Protein AF-A0A521V3N0-F1 (afdb_monomer_lite)

pLDDT: mean 76.01, std 16.41, range [26.52, 94.25]

Sequence (219 aa):
MKDIRNLLLDCRTALRRIDKNFEDSPLADRLGEAIIGISREHEPPPPSEVPQARPHAQRIAYAWQAAARELRATHPEVHALLSKRVMERLGEEVLDDAEDEIETLRGHLRLREAANAKLSQELAAAKAAVAAVAAAPPLAPASTAGGAAAAVQEEDPHVPSQALLHSVAAGVATFTENHRDWCLAEAMVLTGFELTPVQLAAEGDAALAARVLAGMPAA

Structure (mmCIF, N/CA/C/O backbone):
data_AF-A0A521V3N0-F1
#
_entry.id   AF-A0A521V3N0-F1
#
loop_
_atom_site.group_PDB
_atom_site.id
_atom_site.type_symbol
_atom_site.label_atom_id
_atom_site.label_alt_id
_atom_site.label_comp_id
_atom_site.label_asym_id
_atom_site.label_entity_id
_atom_site.label_seq_id
_atom_site.pdbx_PDB_ins_code
_atom_site.Cartn_x
_atom_site.Cartn_y
_atom_site.Cartn_z
_atom_site.occupancy
_atom_site.B_iso_or_equiv
_atom_site.auth_seq_id
_atom_site.auth_comp_id
_atom_site.auth_asym_id
_atom_site.auth_atom_id
_atom_site.pdbx_PDB_model_num
ATOM 1 N N . MET A 1 1 ? -20.538 21.544 10.626 1.00 57.47 1 MET A N 1
ATOM 2 C CA . MET A 1 1 ? -20.788 20.464 11.616 1.00 57.47 1 MET A CA 1
ATOM 3 C C . MET A 1 1 ? -20.115 20.697 12.971 1.00 57.47 1 MET A C 1
ATOM 5 O O . MET A 1 1 ? -20.687 20.293 13.975 1.00 57.47 1 MET A O 1
ATOM 9 N N . LYS A 1 2 ? -18.972 21.402 13.047 1.00 61.72 2 LYS A N 1
ATOM 10 C CA . LYS A 1 2 ? -18.399 21.868 14.330 1.00 61.72 2 LYS A CA 1
ATOM 11 C C . LYS A 1 2 ? -19.384 22.699 15.169 1.00 61.72 2 LYS A C 1
ATOM 13 O O . LYS A 1 2 ? -19.424 22.529 16.380 1.00 61.72 2 LYS A O 1
ATOM 18 N N . ASP A 1 3 ? -20.236 23.495 14.525 1.00 75.38 3 ASP A N 1
ATOM 19 C CA . ASP A 1 3 ? -21.247 24.312 15.217 1.00 75.38 3 ASP A CA 1
ATOM 20 C C . ASP A 1 3 ? -22.319 23.464 15.918 1.00 75.38 3 ASP A C 1
ATOM 22 O O . ASP A 1 3 ? -22.747 23.794 17.018 1.00 75.38 3 ASP A O 1
ATOM 26 N N . ILE A 1 4 ? -22.690 22.319 15.332 1.00 84.06 4 ILE A N 1
ATOM 27 C CA . ILE A 1 4 ? -23.637 21.370 15.939 1.00 84.06 4 ILE A CA 1
ATOM 28 C C . ILE A 1 4 ? -22.991 20.696 17.155 1.00 84.06 4 ILE A C 1
ATOM 30 O O . ILE A 1 4 ? -23.626 20.567 18.195 1.00 84.06 4 ILE A O 1
ATOM 34 N N . ARG A 1 5 ? -21.705 20.328 17.072 1.00 85.38 5 ARG A N 1
ATOM 35 C CA . ARG A 1 5 ? -20.957 19.775 18.212 1.00 85.38 5 ARG A CA 1
ATOM 36 C C . ARG A 1 5 ? -20.890 20.759 19.381 1.00 85.38 5 ARG A C 1
ATOM 38 O O . ARG A 1 5 ? -21.127 20.367 20.519 1.00 85.38 5 ARG A O 1
ATOM 45 N N . ASN A 1 6 ? -20.593 22.024 19.089 1.00 87.12 6 ASN A N 1
ATOM 46 C CA . ASN A 1 6 ? -20.525 23.079 20.098 1.00 87.12 6 ASN A CA 1
ATOM 47 C C . ASN A 1 6 ? -21.896 23.310 20.748 1.00 87.12 6 ASN A C 1
ATOM 49 O O . ASN A 1 6 ? -21.987 23.349 21.970 1.00 87.12 6 ASN A O 1
ATOM 53 N N . LEU A 1 7 ? -22.971 23.326 19.953 1.00 89.31 7 LEU A N 1
ATOM 54 C CA . LEU A 1 7 ? -24.335 23.437 20.469 1.00 89.31 7 LEU A CA 1
ATOM 55 C C . LEU A 1 7 ? -24.703 22.274 21.409 1.00 89.31 7 LEU A C 1
ATOM 57 O O . LEU A 1 7 ? -25.305 22.497 22.455 1.00 89.31 7 LEU A O 1
ATOM 61 N N . LEU A 1 8 ? -24.311 21.036 21.085 1.00 90.50 8 LEU A N 1
ATOM 62 C CA . LEU A 1 8 ? -24.561 19.872 21.947 1.00 90.50 8 LEU A CA 1
ATOM 63 C C . LEU A 1 8 ? -23.741 19.915 23.251 1.00 90.50 8 LEU A C 1
ATOM 65 O O . LEU A 1 8 ? -24.241 19.498 24.299 1.00 90.50 8 LEU A O 1
ATOM 69 N N . LEU A 1 9 ? -22.518 20.458 23.218 1.00 89.56 9 LEU A N 1
ATOM 70 C CA . LEU A 1 9 ? -21.702 20.704 24.416 1.00 89.56 9 LEU A CA 1
ATOM 71 C C . LEU A 1 9 ? -22.325 21.779 25.323 1.00 89.56 9 LEU A C 1
ATOM 73 O O . LEU A 1 9 ? -22.361 21.613 26.549 1.00 89.56 9 LEU A O 1
ATOM 77 N N . ASP A 1 10 ? -22.881 22.837 24.735 1.00 90.69 10 ASP A N 1
ATOM 78 C CA . ASP A 1 10 ? -23.585 23.892 25.469 1.00 90.69 10 ASP A CA 1
ATOM 79 C C . ASP A 1 10 ? -24.895 23.372 26.083 1.00 90.69 10 ASP A C 1
ATOM 81 O O . ASP A 1 10 ? -25.163 23.609 27.265 1.00 90.69 10 ASP A O 1
ATOM 85 N N . CYS A 1 11 ? -25.672 22.576 25.337 1.00 87.69 11 CYS A N 1
ATOM 86 C CA . CYS A 1 11 ? -26.867 21.901 25.851 1.00 87.69 11 CYS A CA 1
ATOM 87 C C . CYS A 1 11 ? -26.539 20.970 27.027 1.00 87.69 11 CYS A C 1
ATOM 89 O O . CYS A 1 11 ? -27.233 21.005 28.044 1.00 87.69 11 CYS A O 1
ATOM 91 N N . ARG A 1 12 ? -25.456 20.186 26.940 1.00 88.88 12 ARG A N 1
ATOM 92 C CA . ARG A 1 12 ? -24.992 19.326 28.042 1.00 88.88 12 ARG A CA 1
ATOM 93 C C . ARG A 1 12 ? -24.637 20.147 29.286 1.00 88.88 12 ARG A C 1
ATOM 95 O O . ARG A 1 12 ? -25.023 19.793 30.398 1.00 88.88 12 ARG A O 1
ATOM 102 N N . THR A 1 13 ? -23.947 21.272 29.100 1.00 89.06 13 THR A N 1
ATOM 103 C CA . THR A 1 13 ? -23.551 22.168 30.198 1.00 89.06 13 THR A CA 1
ATOM 104 C C . THR A 1 13 ? -24.763 22.817 30.871 1.00 89.06 13 THR A C 1
ATOM 106 O O . THR A 1 13 ? -24.802 22.933 32.097 1.00 89.06 13 THR A O 1
ATOM 109 N N . ALA A 1 14 ? -25.775 23.212 30.094 1.00 89.12 14 ALA A N 1
ATOM 110 C CA . ALA A 1 14 ? -27.025 23.754 30.620 1.00 89.12 14 ALA A CA 1
ATOM 111 C C . ALA A 1 14 ? -27.831 22.701 31.402 1.00 89.12 14 ALA A C 1
ATOM 113 O O . ALA A 1 14 ? -28.318 22.995 32.494 1.00 89.12 14 ALA A O 1
ATOM 114 N N . LEU A 1 15 ? -27.915 21.466 30.896 1.00 87.81 15 LEU A N 1
ATOM 115 C CA . LEU A 1 15 ? -28.642 20.369 31.546 1.00 87.81 15 LEU A CA 1
ATOM 116 C C . LEU A 1 15 ? -27.997 19.945 32.871 1.00 87.81 15 LEU A C 1
ATOM 118 O O . LEU A 1 15 ? -28.707 19.799 33.862 1.00 87.81 15 LEU A O 1
ATOM 122 N N . ARG A 1 16 ? -26.660 19.892 32.942 1.00 87.88 16 ARG A N 1
ATOM 123 C CA . ARG A 1 16 ? -25.923 19.622 34.191 1.00 87.88 16 ARG A CA 1
ATOM 124 C C . ARG A 1 16 ? -26.140 20.696 35.271 1.00 87.88 16 ARG A C 1
ATOM 126 O O . ARG A 1 16 ? -26.021 20.420 36.461 1.00 87.88 16 ARG A O 1
ATOM 133 N N . ARG A 1 17 ? -26.432 21.945 34.882 1.00 88.19 17 ARG A N 1
ATOM 134 C CA . ARG A 1 17 ? -26.742 23.029 35.838 1.00 88.19 17 ARG A CA 1
ATOM 135 C C . ARG A 1 17 ? -28.156 22.925 36.408 1.00 88.19 17 ARG A C 1
ATOM 137 O O . ARG A 1 17 ? -28.366 23.349 37.541 1.00 88.19 17 ARG A O 1
ATOM 144 N N . ILE A 1 18 ? -29.103 22.414 35.622 1.00 88.94 18 ILE A N 1
ATOM 145 C CA . ILE A 1 18 ? -30.520 22.294 35.996 1.00 88.94 18 ILE A CA 1
ATOM 146 C C . ILE A 1 18 ? -30.761 21.013 36.801 1.00 88.94 18 ILE A C 1
ATOM 148 O O . ILE A 1 18 ? -31.511 21.041 37.774 1.00 88.94 18 ILE A O 1
ATOM 152 N N . ASP A 1 19 ? -30.093 19.920 36.439 1.00 84.50 19 ASP A N 1
ATOM 153 C CA . ASP A 1 19 ? -30.175 18.640 37.135 1.00 84.50 19 ASP A CA 1
ATOM 154 C C . ASP A 1 19 ? -28.772 18.129 37.487 1.00 84.50 19 ASP A C 1
ATOM 156 O O . ASP A 1 19 ? -27.933 17.877 36.621 1.00 84.50 19 ASP A O 1
ATOM 160 N N . LYS A 1 20 ? -28.517 17.972 38.791 1.00 82.38 20 LYS A N 1
ATOM 161 C CA . LYS A 1 20 ? -27.225 17.507 39.313 1.00 82.38 20 LYS A CA 1
ATOM 162 C C . LYS A 1 20 ? -26.974 16.022 39.047 1.00 82.38 20 LYS A C 1
ATOM 164 O O . LYS A 1 20 ? -25.813 15.631 39.018 1.00 82.38 20 LYS A O 1
ATOM 169 N N . ASN A 1 21 ? -28.026 15.236 38.815 1.00 85.44 21 ASN A N 1
ATOM 170 C CA . ASN A 1 21 ? -27.933 13.808 38.501 1.00 85.44 21 ASN A CA 1
ATOM 171 C C . ASN A 1 21 ? -27.994 13.551 36.986 1.00 85.44 21 ASN A C 1
ATOM 173 O O . ASN A 1 21 ? -28.074 12.407 36.548 1.00 85.44 21 ASN A O 1
ATOM 177 N N . PHE A 1 22 ? -27.950 14.609 36.169 1.00 87.94 22 PHE A N 1
ATOM 178 C CA . PHE A 1 22 ? -28.007 14.503 34.714 1.00 87.94 22 PHE A CA 1
ATOM 179 C C . PHE A 1 22 ? -26.894 13.622 34.132 1.00 87.94 22 PHE A C 1
ATOM 181 O O . PHE A 1 22 ? -27.121 12.958 33.130 1.00 87.94 22 PHE A O 1
ATOM 188 N N . GLU A 1 23 ? -25.706 13.583 34.738 1.00 85.56 23 GLU A N 1
ATOM 189 C CA . GLU A 1 23 ? -24.606 12.750 34.231 1.00 85.56 23 GLU A CA 1
ATOM 190 C C . GLU A 1 23 ? -24.872 11.246 34.351 1.00 85.56 23 GLU A C 1
ATOM 192 O O . GLU A 1 23 ? -24.300 10.488 33.580 1.00 85.56 23 GLU A O 1
ATOM 197 N N . ASP A 1 24 ? -25.784 10.833 35.233 1.00 86.69 24 ASP A N 1
ATOM 198 C CA . ASP A 1 24 ? -26.213 9.437 35.372 1.00 86.69 24 ASP A CA 1
ATOM 199 C C . ASP A 1 24 ? -27.457 9.131 34.509 1.00 86.69 24 ASP A C 1
ATOM 201 O O . ASP A 1 24 ? -28.066 8.063 34.608 1.00 86.69 24 ASP A O 1
ATOM 205 N N . SER A 1 25 ? -27.887 10.092 33.682 1.00 87.38 25 SER A N 1
ATOM 206 C CA . SER A 1 25 ? -29.064 9.974 32.826 1.00 87.38 25 SER A CA 1
ATOM 207 C C . SER A 1 25 ? -28.717 9.356 31.471 1.00 87.38 25 SER A C 1
ATOM 209 O O . SER A 1 25 ? -27.750 9.778 30.835 1.00 87.38 25 SER A O 1
ATOM 211 N N . PRO A 1 26 ? -29.594 8.505 30.909 1.00 84.88 26 PRO A N 1
ATOM 212 C CA . PRO A 1 26 ? -29.435 7.981 29.548 1.00 84.88 26 PRO A CA 1
ATOM 213 C C . PRO A 1 26 ? -29.426 9.077 28.468 1.00 84.88 26 PRO A C 1
ATOM 215 O O . PRO A 1 26 ? -29.043 8.835 27.323 1.00 84.88 26 PRO A O 1
ATOM 218 N N . LEU A 1 27 ? -29.878 10.294 28.794 1.00 85.88 27 LEU A N 1
ATOM 219 C CA . LEU A 1 27 ? -29.785 11.439 27.893 1.00 85.88 27 LEU A CA 1
ATOM 220 C C . LEU A 1 27 ? -28.348 11.977 27.784 1.00 85.88 27 LEU A C 1
ATOM 222 O O . LEU A 1 27 ? -27.968 12.449 26.712 1.00 85.88 27 LEU A O 1
ATOM 226 N N . ALA A 1 28 ? -27.552 11.898 28.856 1.00 87.06 28 ALA A N 1
ATOM 227 C CA . ALA A 1 28 ? -26.152 12.313 28.843 1.00 87.06 28 ALA A CA 1
ATOM 228 C C . ALA A 1 28 ? -25.305 11.389 27.961 1.00 87.06 28 ALA A C 1
ATOM 230 O O . ALA A 1 28 ? -24.500 11.887 27.170 1.00 87.06 28 ALA A O 1
ATOM 231 N N . ASP A 1 29 ? -25.571 10.081 28.008 1.00 86.12 29 ASP A N 1
ATOM 232 C CA . ASP A 1 29 ? -24.924 9.086 27.147 1.00 86.12 29 ASP A CA 1
ATOM 233 C C . ASP A 1 29 ? -25.206 9.362 25.667 1.00 86.12 29 ASP A C 1
ATOM 235 O O . ASP A 1 29 ? -24.286 9.511 24.864 1.00 86.12 29 ASP A O 1
ATOM 239 N N . ARG A 1 30 ? -26.484 9.559 25.317 1.00 88.44 30 ARG A N 1
ATOM 240 C CA . ARG A 1 30 ? -26.904 9.863 23.937 1.00 88.44 30 ARG A CA 1
ATOM 241 C C . ARG A 1 30 ? -26.295 11.159 23.403 1.00 88.44 30 ARG A C 1
ATOM 243 O O . ARG A 1 30 ? -25.926 11.235 22.232 1.00 88.44 30 ARG A O 1
ATOM 250 N N . LEU A 1 31 ? -26.186 12.190 24.244 1.00 87.50 31 LEU A N 1
ATOM 251 C CA . LEU A 1 31 ? -25.517 13.441 23.878 1.00 87.50 31 LEU A CA 1
ATOM 252 C C . LEU A 1 31 ? -24.009 13.239 23.687 1.00 87.50 31 LEU A C 1
ATOM 254 O O . LEU A 1 31 ? -23.436 13.791 22.747 1.00 87.50 31 LEU A O 1
ATOM 258 N N . GLY A 1 32 ? -23.373 12.436 24.543 1.00 85.44 32 GLY A N 1
ATOM 259 C CA . GLY A 1 32 ? -21.961 12.076 24.431 1.00 85.44 32 GLY A CA 1
ATOM 260 C C . GLY A 1 32 ? -21.645 11.346 23.126 1.00 85.44 32 GLY A C 1
ATOM 261 O O . GLY A 1 32 ? -20.738 11.753 22.399 1.00 85.44 32 GLY A O 1
ATOM 262 N N . GLU A 1 33 ? -22.438 10.334 22.784 1.00 88.81 33 GLU A N 1
ATOM 263 C CA . GLU A 1 33 ? -22.293 9.570 21.541 1.00 88.81 33 GLU A CA 1
ATOM 264 C C . GLU A 1 33 ? -22.441 10.456 20.299 1.00 88.81 33 GLU A C 1
ATOM 266 O O . GLU A 1 33 ? -21.611 10.395 19.389 1.00 88.81 33 GLU A O 1
ATOM 271 N N . ALA A 1 34 ? -23.438 11.346 20.279 1.00 86.44 34 ALA A N 1
ATOM 272 C CA . ALA A 1 34 ? -23.651 12.266 19.164 1.00 86.44 34 ALA A CA 1
ATOM 273 C C . ALA A 1 34 ? -22.481 13.255 18.983 1.00 86.44 34 ALA A C 1
ATOM 275 O O . ALA A 1 34 ? -22.052 13.520 17.857 1.00 86.44 34 ALA A O 1
ATOM 276 N N . ILE A 1 35 ? -21.918 13.775 20.080 1.00 86.56 35 ILE A N 1
ATOM 277 C CA . ILE A 1 35 ? -20.747 14.670 20.053 1.00 86.56 35 ILE A CA 1
ATOM 278 C C . ILE A 1 35 ? -19.512 13.948 19.486 1.00 86.56 35 ILE A C 1
ATOM 280 O O . ILE A 1 35 ? -18.751 14.539 18.710 1.00 86.56 35 ILE A O 1
ATOM 284 N N . ILE A 1 36 ? -19.319 12.675 19.843 1.00 84.69 36 ILE A N 1
ATOM 285 C CA . ILE A 1 36 ? -18.211 11.840 19.357 1.00 84.69 36 ILE A CA 1
ATOM 286 C C . ILE A 1 36 ? -18.394 11.494 17.875 1.00 84.69 36 ILE A C 1
ATOM 288 O O . ILE A 1 36 ? -17.449 11.640 17.099 1.00 84.69 36 ILE A O 1
ATOM 292 N N . GLY A 1 37 ? -19.602 11.112 17.453 1.00 85.19 37 GLY A N 1
ATOM 293 C CA . GLY A 1 37 ? -19.910 10.812 16.049 1.00 85.19 37 GLY A CA 1
ATOM 294 C C . GLY A 1 37 ? -19.599 11.991 15.123 1.00 85.19 37 GLY A C 1
ATOM 295 O O . GLY A 1 37 ? -18.827 11.861 14.175 1.00 85.19 37 GLY A O 1
ATOM 296 N N . ILE A 1 38 ? -20.064 13.189 15.490 1.00 83.56 38 ILE A N 1
ATOM 297 C CA . ILE A 1 38 ? -19.795 14.434 14.746 1.00 83.56 38 ILE A CA 1
ATOM 298 C C . ILE A 1 38 ? -18.302 14.830 14.807 1.00 83.56 38 ILE A C 1
ATOM 300 O O . ILE A 1 38 ? -17.823 15.665 14.032 1.00 83.56 38 ILE A O 1
ATOM 304 N N . SER A 1 39 ? -17.536 14.277 15.751 1.00 76.00 39 SER A N 1
ATOM 305 C CA . SER A 1 39 ? -16.080 14.453 15.817 1.00 76.00 39 SER A CA 1
ATOM 306 C C . SER A 1 39 ? -15.343 13.606 14.791 1.00 76.00 39 SER A C 1
ATOM 308 O O . SER A 1 39 ? -14.496 14.154 14.088 1.00 76.00 39 SER A O 1
ATOM 310 N N . ARG A 1 40 ? -15.740 12.341 14.638 1.00 75.56 40 ARG A N 1
ATOM 311 C CA . ARG A 1 40 ? -15.151 11.393 13.682 1.00 75.56 40 ARG A CA 1
ATOM 312 C C . ARG A 1 40 ? -15.440 11.745 12.225 1.00 75.56 40 ARG A C 1
ATOM 314 O O . ARG A 1 40 ? -14.556 11.640 11.389 1.00 75.56 40 ARG A O 1
ATOM 321 N N . GLU A 1 41 ? -16.635 12.242 11.918 1.00 69.06 41 GLU A N 1
ATOM 322 C CA . GLU A 1 41 ? -16.994 12.644 10.546 1.00 69.06 41 GLU A CA 1
ATOM 323 C C . GLU A 1 41 ? -16.228 13.880 10.034 1.00 69.06 41 GLU A C 1
ATOM 325 O O . GLU A 1 41 ? -16.246 14.170 8.840 1.00 69.06 41 GLU A O 1
ATOM 330 N N . HIS A 1 42 ? -15.565 14.636 10.919 1.00 61.50 42 HIS A N 1
ATOM 331 C CA . HIS A 1 42 ? -14.782 15.823 10.544 1.00 61.50 42 HIS A CA 1
ATOM 332 C C . HIS A 1 42 ? -13.281 15.517 10.377 1.00 61.50 42 HIS A C 1
ATOM 334 O O . HIS A 1 42 ? -12.515 16.407 10.005 1.00 61.50 42 HIS A O 1
ATOM 340 N N . GLU A 1 43 ? -12.838 14.294 10.665 1.00 59.03 43 GLU A N 1
ATOM 341 C CA . GLU A 1 43 ? -11.440 13.885 10.522 1.00 59.03 43 GLU A CA 1
ATOM 342 C C . GLU A 1 43 ? -11.104 13.716 9.025 1.00 59.03 43 GLU A C 1
ATOM 344 O O . GLU A 1 43 ? -11.709 12.874 8.357 1.00 59.03 43 GLU A O 1
ATOM 349 N N . PRO A 1 44 ? -10.208 14.534 8.435 1.00 53.38 44 PRO A N 1
ATOM 350 C CA . PRO A 1 44 ? -9.798 14.320 7.054 1.00 53.38 44 PRO A CA 1
ATOM 351 C C . PRO A 1 44 ? -9.030 12.991 6.951 1.00 53.38 44 PRO A C 1
ATOM 353 O O . PRO A 1 44 ? -8.205 12.708 7.821 1.00 53.38 44 PRO A O 1
ATOM 356 N N . PRO A 1 45 ? -9.263 12.181 5.902 1.00 54.97 45 PRO A N 1
ATOM 357 C CA . PRO A 1 45 ? -8.561 10.915 5.740 1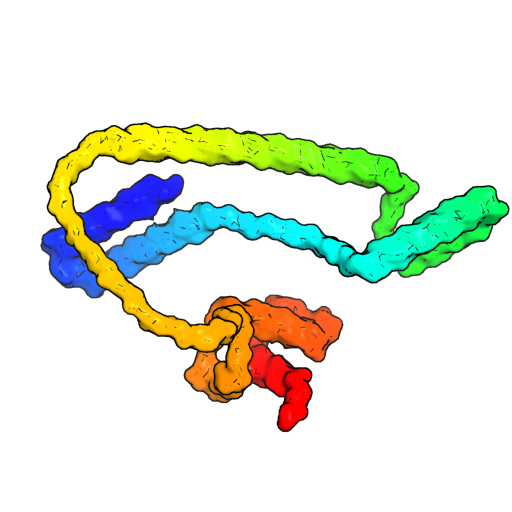.00 54.97 45 PRO A CA 1
ATOM 358 C C . PRO A 1 45 ? -7.048 11.151 5.596 1.00 54.97 45 PRO A C 1
ATOM 360 O O . PRO A 1 45 ? -6.647 12.154 4.989 1.00 54.97 45 PRO A O 1
ATOM 363 N N . PRO A 1 46 ? -6.199 10.248 6.126 1.00 59.00 46 PRO A N 1
ATOM 364 C CA . PRO A 1 46 ? -4.756 10.368 5.976 1.00 59.00 46 PRO A CA 1
ATOM 365 C C . PRO A 1 46 ? -4.381 10.345 4.484 1.00 59.00 46 PRO A C 1
ATOM 367 O O . PRO A 1 46 ? -5.020 9.634 3.698 1.00 59.00 46 PRO A O 1
ATOM 370 N N . PRO A 1 47 ? -3.373 11.130 4.057 1.00 52.56 47 PRO A N 1
ATOM 371 C CA . PRO A 1 47 ? -2.917 11.108 2.676 1.00 52.56 47 PRO A CA 1
ATOM 372 C C . PRO A 1 47 ? -2.443 9.693 2.343 1.00 52.56 47 PRO A C 1
ATOM 374 O O . PRO A 1 47 ? -1.565 9.160 3.014 1.00 52.56 47 PRO A O 1
ATOM 377 N N . SER A 1 48 ? -3.042 9.076 1.324 1.00 54.62 48 SER A N 1
ATOM 378 C CA . SER A 1 48 ? -2.648 7.747 0.861 1.00 54.62 48 SER A CA 1
ATOM 379 C C . SER A 1 48 ? -1.155 7.741 0.529 1.00 54.62 48 SER A C 1
ATOM 381 O O . SER A 1 48 ? -0.714 8.459 -0.371 1.00 54.62 48 SER A O 1
ATOM 383 N N . GLU A 1 49 ? -0.378 6.944 1.260 1.00 47.59 49 GLU A N 1
ATOM 384 C CA . GLU A 1 49 ? 1.033 6.720 0.974 1.00 47.59 49 GLU A CA 1
ATOM 385 C C . GLU A 1 49 ? 1.152 6.024 -0.384 1.00 47.59 49 GLU A C 1
ATOM 387 O O . GLU A 1 49 ? 0.835 4.847 -0.543 1.00 47.59 49 GLU A O 1
ATOM 392 N N . VAL A 1 50 ? 1.591 6.768 -1.399 1.00 52.47 50 VAL A N 1
ATOM 393 C CA . VAL A 1 50 ? 2.082 6.169 -2.641 1.00 52.47 50 VAL A CA 1
ATOM 394 C C . VAL A 1 50 ? 3.284 5.307 -2.242 1.00 52.47 50 VAL A C 1
ATOM 396 O O . VAL A 1 50 ? 4.226 5.873 -1.679 1.00 52.47 50 VAL A O 1
ATOM 399 N N . PRO A 1 51 ? 3.297 3.983 -2.488 1.00 49.56 51 PRO A N 1
ATOM 400 C CA . PRO A 1 51 ? 4.409 3.136 -2.075 1.00 49.56 51 PRO A CA 1
ATOM 401 C C . PRO A 1 51 ? 5.692 3.638 -2.740 1.00 49.56 51 PRO A C 1
ATOM 403 O O . PRO A 1 51 ? 5.888 3.477 -3.946 1.00 49.56 51 PRO A O 1
ATOM 406 N N . GLN A 1 52 ? 6.562 4.303 -1.980 1.00 54.66 52 GLN A N 1
ATOM 407 C CA . GLN A 1 52 ? 7.834 4.762 -2.519 1.00 54.66 52 GLN A CA 1
ATOM 408 C C . GLN A 1 52 ? 8.713 3.534 -2.750 1.00 54.66 52 GLN A C 1
ATOM 410 O O . GLN A 1 52 ? 9.002 2.770 -1.825 1.00 54.66 52 GLN A O 1
ATOM 415 N N . ALA A 1 53 ? 9.130 3.320 -3.999 1.00 52.69 53 ALA A N 1
ATOM 416 C CA . ALA A 1 53 ? 10.040 2.236 -4.327 1.00 52.69 53 ALA A CA 1
ATOM 417 C C . ALA A 1 53 ? 11.333 2.392 -3.509 1.00 52.69 53 ALA A C 1
ATOM 419 O O . ALA A 1 53 ? 11.958 3.453 -3.494 1.00 52.69 53 ALA A O 1
ATOM 420 N N . ARG A 1 54 ? 11.743 1.325 -2.809 1.00 58.31 54 ARG A N 1
ATOM 421 C CA . ARG A 1 54 ? 12.967 1.332 -1.992 1.00 58.31 54 ARG A CA 1
ATOM 422 C C . ARG A 1 54 ? 14.166 1.786 -2.853 1.00 58.31 54 ARG A C 1
ATOM 424 O O . ARG A 1 54 ? 14.259 1.362 -4.008 1.00 58.31 54 ARG A O 1
ATOM 431 N N . PRO A 1 55 ? 15.146 2.543 -2.316 1.00 66.50 55 PRO A N 1
ATOM 432 C CA . PRO A 1 55 ? 16.246 3.128 -3.101 1.00 66.50 55 PRO A CA 1
ATOM 433 C C . PRO A 1 55 ? 17.027 2.126 -3.969 1.00 66.50 55 PRO A C 1
ATOM 435 O O . PRO A 1 55 ? 17.520 2.460 -5.046 1.00 66.50 55 PRO A O 1
ATOM 438 N N . HIS A 1 56 ? 17.130 0.873 -3.519 1.00 67.06 56 HIS A N 1
ATOM 439 C CA . HIS A 1 56 ? 17.773 -0.205 -4.269 1.00 67.06 56 HIS A CA 1
ATOM 440 C C . HIS A 1 56 ? 16.945 -0.675 -5.479 1.00 67.06 56 HIS A C 1
ATOM 442 O O . HIS A 1 56 ? 17.501 -0.866 -6.559 1.00 67.06 56 HIS A O 1
ATOM 448 N N . ALA A 1 57 ? 15.620 -0.781 -5.333 1.00 63.25 57 ALA A N 1
ATOM 449 C CA . ALA A 1 57 ? 14.713 -1.130 -6.425 1.00 63.25 57 ALA A CA 1
ATOM 450 C C . ALA A 1 57 ? 14.723 -0.050 -7.517 1.00 63.25 57 ALA A C 1
ATOM 452 O O . ALA A 1 57 ? 14.776 -0.373 -8.701 1.00 63.25 57 ALA A O 1
ATOM 453 N N . GLN A 1 58 ? 14.793 1.226 -7.121 1.00 73.62 58 GLN A N 1
ATOM 454 C CA . GLN A 1 58 ? 14.919 2.347 -8.055 1.00 73.62 58 GLN A CA 1
ATOM 455 C C . GLN A 1 58 ? 16.192 2.237 -8.913 1.00 73.62 58 GLN A C 1
ATOM 457 O O . GLN A 1 58 ? 16.148 2.407 -10.129 1.00 73.62 58 GLN A O 1
ATOM 462 N N . ARG A 1 59 ? 17.337 1.916 -8.294 1.00 71.94 59 ARG A N 1
ATOM 463 C CA . ARG A 1 59 ? 18.619 1.745 -9.003 1.00 71.94 59 ARG A CA 1
ATOM 464 C C . ARG A 1 59 ? 18.589 0.573 -9.980 1.00 71.94 59 ARG A C 1
ATOM 466 O O . ARG A 1 59 ? 19.098 0.703 -11.091 1.00 71.94 59 ARG A O 1
ATOM 473 N N . ILE A 1 60 ? 17.990 -0.547 -9.576 1.00 70.88 60 ILE A N 1
ATOM 474 C CA . ILE A 1 60 ? 17.806 -1.718 -10.442 1.00 70.88 60 ILE A CA 1
ATOM 475 C C . ILE A 1 60 ? 16.903 -1.362 -11.629 1.00 70.88 60 ILE A C 1
ATOM 477 O O . ILE A 1 60 ? 17.246 -1.681 -12.765 1.00 70.88 60 ILE A O 1
ATOM 481 N N . ALA A 1 61 ? 15.799 -0.648 -11.392 1.00 70.75 61 ALA A N 1
ATOM 482 C CA . ALA A 1 61 ? 14.891 -0.208 -12.448 1.00 70.75 61 ALA A CA 1
ATOM 483 C C . ALA A 1 61 ? 15.599 0.691 -13.473 1.00 70.75 61 ALA A C 1
ATOM 485 O O . ALA A 1 61 ? 15.499 0.446 -14.673 1.00 70.75 61 ALA A O 1
ATOM 486 N N . TYR A 1 62 ? 16.385 1.672 -13.017 1.00 77.12 62 TYR A N 1
ATOM 487 C CA . TYR A 1 62 ? 17.167 2.525 -13.916 1.00 77.12 62 TYR A CA 1
ATOM 488 C C . TYR A 1 62 ? 18.193 1.738 -14.744 1.00 77.12 62 TYR A C 1
ATOM 490 O O . TYR A 1 62 ? 18.342 2.001 -15.937 1.00 77.12 62 TYR A O 1
ATOM 498 N N . ALA A 1 63 ? 18.876 0.756 -14.146 1.00 79.75 63 ALA A N 1
ATOM 499 C CA . ALA A 1 63 ? 19.829 -0.088 -14.867 1.00 79.75 63 ALA A CA 1
ATOM 500 C C . ALA A 1 63 ? 19.143 -0.926 -15.962 1.00 79.75 63 ALA A C 1
ATOM 502 O O . ALA A 1 63 ? 19.625 -0.974 -17.094 1.00 79.75 63 ALA A O 1
ATOM 503 N N . TRP A 1 64 ? 17.982 -1.517 -15.662 1.00 79.81 64 TRP A N 1
ATOM 504 C CA . TRP A 1 64 ? 17.178 -2.240 -16.652 1.00 79.81 64 TRP A CA 1
ATOM 505 C C . TRP A 1 64 ? 16.647 -1.330 -17.762 1.00 79.81 64 TRP A C 1
ATOM 507 O O . TRP A 1 64 ? 16.680 -1.716 -18.928 1.00 79.81 64 TRP A O 1
ATOM 517 N N . GLN A 1 65 ? 16.209 -0.111 -17.437 1.00 81.81 65 GLN A N 1
ATOM 518 C CA . GLN A 1 65 ? 15.765 0.868 -18.434 1.00 81.81 65 GLN A CA 1
ATOM 519 C C . GLN A 1 65 ? 16.892 1.269 -19.389 1.00 81.81 65 GLN A C 1
ATOM 521 O O . GLN A 1 65 ? 16.671 1.358 -20.597 1.00 81.81 65 GLN A O 1
ATOM 526 N N . ALA A 1 66 ? 18.098 1.503 -18.865 1.00 82.25 66 ALA A N 1
ATOM 527 C CA . ALA A 1 66 ? 19.263 1.816 -19.684 1.00 82.25 66 ALA A CA 1
ATOM 528 C C . ALA A 1 66 ? 19.606 0.652 -20.629 1.00 82.25 66 ALA A C 1
ATOM 530 O O . ALA A 1 66 ? 19.717 0.864 -21.837 1.00 82.25 66 ALA A O 1
ATOM 531 N N . ALA A 1 67 ? 19.662 -0.575 -20.103 1.00 82.50 67 ALA A N 1
ATOM 532 C CA . ALA A 1 67 ? 19.930 -1.776 -20.892 1.00 82.50 67 ALA A CA 1
ATOM 533 C C . ALA A 1 67 ? 18.856 -2.032 -21.966 1.00 82.50 67 ALA A C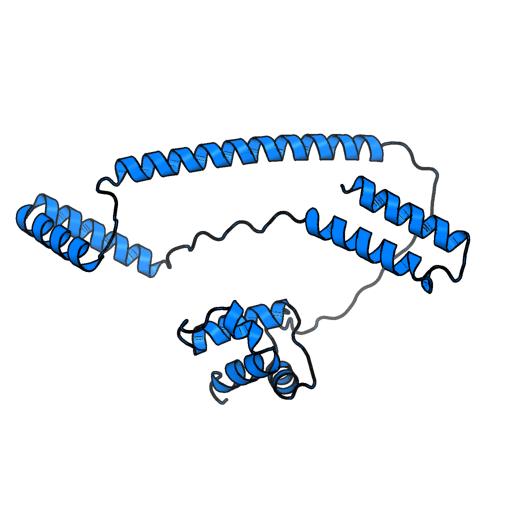 1
ATOM 535 O O . ALA A 1 67 ? 19.180 -2.376 -23.099 1.00 82.50 67 ALA A O 1
ATOM 536 N N . ALA A 1 68 ? 17.575 -1.815 -21.652 1.00 80.25 68 ALA A N 1
ATOM 537 C CA . ALA A 1 68 ? 16.486 -1.969 -22.615 1.00 80.25 68 ALA A CA 1
ATOM 538 C C . ALA A 1 68 ? 16.555 -0.928 -23.746 1.00 80.25 68 ALA A C 1
ATOM 540 O O . ALA A 1 68 ? 16.323 -1.264 -24.906 1.00 80.25 68 ALA A O 1
ATOM 541 N N . ARG A 1 69 ? 16.916 0.326 -23.434 1.00 80.75 69 ARG A N 1
ATOM 542 C CA . ARG A 1 69 ? 17.111 1.386 -24.441 1.00 80.75 69 ARG A CA 1
ATOM 543 C C . ARG A 1 69 ? 18.286 1.083 -25.362 1.00 80.75 69 ARG A C 1
ATOM 545 O O . ARG A 1 69 ? 18.163 1.247 -26.573 1.00 80.75 69 ARG A O 1
ATOM 552 N N . GLU A 1 70 ? 19.396 0.617 -24.801 1.00 87.25 70 GLU A N 1
ATOM 553 C CA . GLU A 1 70 ? 20.563 0.191 -25.573 1.00 87.25 70 GLU A CA 1
ATOM 554 C C . GLU A 1 70 ? 20.231 -1.007 -26.471 1.00 87.25 70 GLU A C 1
ATOM 556 O O . GLU A 1 70 ? 20.548 -0.995 -27.662 1.00 87.25 70 GLU A O 1
ATOM 561 N N . LEU A 1 71 ? 19.513 -2.002 -25.943 1.00 86.81 71 LEU A N 1
ATOM 562 C CA . LEU A 1 71 ? 19.053 -3.157 -26.709 1.00 86.81 71 LEU A CA 1
ATOM 563 C C . LEU A 1 71 ? 18.107 -2.741 -27.842 1.00 86.81 71 LEU A C 1
ATOM 565 O O . LEU A 1 71 ? 18.258 -3.211 -28.962 1.00 86.81 71 LEU A O 1
ATOM 569 N N . ARG A 1 72 ? 17.176 -1.813 -27.591 1.00 83.69 72 ARG A N 1
ATOM 570 C CA . ARG A 1 72 ? 16.270 -1.274 -28.619 1.00 83.69 72 ARG A CA 1
ATOM 571 C C . ARG A 1 72 ? 17.024 -0.544 -29.733 1.00 83.69 72 ARG A C 1
ATOM 573 O O . ARG A 1 72 ? 16.600 -0.608 -30.883 1.00 83.69 72 ARG A O 1
ATOM 580 N N . ALA A 1 73 ? 18.109 0.153 -29.396 1.00 86.00 73 ALA A N 1
ATOM 581 C CA . ALA A 1 73 ? 18.919 0.897 -30.356 1.00 86.00 73 ALA A CA 1
ATOM 582 C C . ALA A 1 73 ? 19.860 -0.001 -31.175 1.00 86.00 73 ALA A C 1
ATOM 584 O O . ALA A 1 73 ? 20.108 0.285 -32.343 1.00 86.00 73 ALA A O 1
ATOM 585 N N . THR A 1 74 ? 20.393 -1.066 -30.571 1.00 92.06 74 THR A N 1
ATOM 586 C CA . THR A 1 74 ? 21.412 -1.929 -31.193 1.00 92.06 74 THR A CA 1
ATOM 587 C C . THR A 1 74 ? 20.839 -3.194 -31.833 1.00 92.06 74 THR A C 1
ATOM 589 O O . THR A 1 74 ? 21.339 -3.614 -32.870 1.00 92.06 74 THR A O 1
ATOM 592 N N . HIS A 1 75 ? 19.793 -3.779 -31.244 1.00 91.62 75 HIS A N 1
ATOM 593 C CA . HIS A 1 75 ? 19.191 -5.060 -31.637 1.00 91.62 75 HIS A CA 1
ATOM 594 C C . HIS A 1 75 ? 17.653 -5.005 -31.493 1.00 91.62 75 HIS A C 1
ATOM 596 O O . HIS A 1 75 ? 17.072 -5.617 -30.580 1.00 91.62 75 HIS A O 1
ATOM 602 N N . PRO A 1 76 ? 16.962 -4.234 -32.356 1.00 85.81 76 PRO A N 1
ATOM 603 C CA . PRO A 1 76 ? 15.522 -3.987 -32.242 1.00 85.81 76 PRO A CA 1
ATOM 604 C C . PRO A 1 76 ? 14.675 -5.267 -32.322 1.00 85.81 76 PRO A C 1
ATOM 606 O O . PRO A 1 76 ? 13.637 -5.363 -31.666 1.00 85.81 76 PRO A O 1
ATOM 609 N N . GLU A 1 77 ? 15.123 -6.275 -33.068 1.00 88.38 77 GLU A N 1
ATOM 610 C CA . GLU A 1 77 ? 14.478 -7.583 -33.183 1.00 88.38 77 GLU A CA 1
ATOM 611 C C . GLU A 1 77 ? 14.502 -8.377 -31.869 1.00 88.38 77 GLU A C 1
ATOM 613 O O . GLU A 1 77 ? 13.503 -9.001 -31.501 1.00 88.38 77 GLU A O 1
ATOM 618 N N . VAL A 1 78 ? 15.607 -8.308 -31.120 1.00 88.50 78 VAL A N 1
ATOM 619 C CA . VAL A 1 78 ? 15.744 -8.975 -29.817 1.00 88.50 78 VAL A CA 1
ATOM 620 C C . VAL A 1 78 ? 14.890 -8.264 -28.775 1.00 88.50 78 VAL A C 1
ATOM 622 O O . VAL A 1 78 ? 14.193 -8.921 -28.002 1.00 88.50 78 VAL A O 1
ATOM 625 N N . HIS A 1 79 ? 14.885 -6.928 -28.791 1.00 88.69 79 HIS A N 1
ATOM 626 C CA . HIS A 1 79 ? 14.006 -6.136 -27.936 1.00 88.69 79 HIS A CA 1
ATOM 627 C C . HIS A 1 79 ? 12.529 -6.480 -28.185 1.00 88.69 79 HIS A C 1
ATOM 629 O O . HIS A 1 79 ? 11.803 -6.751 -27.235 1.00 88.69 79 HIS A O 1
ATOM 635 N N . ALA A 1 80 ? 12.084 -6.541 -29.446 1.00 82.38 80 ALA A N 1
ATOM 636 C CA . ALA A 1 80 ? 10.700 -6.876 -29.788 1.00 82.38 80 ALA A CA 1
ATOM 637 C C . ALA A 1 80 ? 10.291 -8.282 -29.311 1.00 82.38 80 ALA A C 1
ATOM 639 O O . ALA A 1 80 ? 9.205 -8.461 -28.753 1.00 82.38 80 ALA A O 1
ATOM 640 N N . LEU A 1 81 ? 11.167 -9.278 -29.479 1.00 86.31 81 LEU A N 1
ATOM 641 C CA . LEU A 1 81 ? 10.922 -10.639 -28.999 1.00 86.31 81 LEU A CA 1
ATOM 642 C C . LEU A 1 81 ? 10.872 -10.709 -27.464 1.00 86.31 81 LEU A C 1
ATOM 644 O O . LEU A 1 81 ? 10.007 -11.389 -26.909 1.00 86.31 81 LEU A O 1
ATOM 648 N N . LEU A 1 82 ? 11.772 -9.995 -26.780 1.00 84.38 82 LEU A N 1
ATOM 649 C CA . LEU A 1 82 ? 11.800 -9.905 -25.321 1.00 84.38 82 LEU A CA 1
ATOM 650 C C . LEU A 1 82 ? 10.525 -9.239 -24.794 1.00 84.38 82 LEU A C 1
ATOM 652 O O . LEU A 1 82 ? 9.881 -9.802 -23.914 1.00 84.38 82 LEU A O 1
ATOM 656 N N . SER A 1 83 ? 10.126 -8.099 -25.366 1.00 78.88 83 SER A N 1
ATOM 657 C CA . SER A 1 83 ? 8.880 -7.406 -25.026 1.00 78.88 83 SER A CA 1
ATOM 658 C C . SER A 1 83 ? 7.680 -8.330 -25.198 1.00 78.88 83 SER A C 1
ATOM 660 O O . SER A 1 83 ? 6.923 -8.509 -24.251 1.00 78.88 83 SER A O 1
ATOM 662 N N . LYS A 1 84 ? 7.556 -9.015 -26.343 1.00 82.75 84 LYS A N 1
ATOM 663 C CA . LYS A 1 84 ? 6.486 -9.998 -26.567 1.00 82.75 84 LYS A CA 1
ATOM 664 C C . LYS A 1 84 ? 6.468 -11.075 -25.478 1.00 82.75 84 LYS A C 1
ATOM 666 O O . LYS A 1 84 ? 5.415 -11.378 -24.928 1.00 82.75 84 LYS A O 1
ATOM 671 N N . ARG A 1 85 ? 7.631 -11.629 -25.124 1.00 84.50 85 ARG A N 1
ATOM 672 C CA . ARG A 1 85 ? 7.737 -12.695 -24.119 1.00 84.50 85 ARG A CA 1
ATOM 673 C C . ARG A 1 85 ? 7.455 -12.213 -22.696 1.00 84.50 85 ARG A C 1
ATOM 675 O O . ARG A 1 85 ? 6.966 -12.994 -21.885 1.00 84.50 85 ARG A O 1
ATOM 682 N N . VAL A 1 86 ? 7.783 -10.960 -22.387 1.00 80.50 86 VAL A N 1
ATOM 683 C CA . VAL A 1 86 ? 7.447 -10.303 -21.118 1.00 80.50 86 VAL A CA 1
ATOM 684 C C . VAL A 1 86 ? 5.941 -10.080 -21.037 1.00 80.50 86 VAL A C 1
ATOM 686 O O . VAL A 1 86 ? 5.346 -10.483 -20.047 1.00 80.50 86 VAL A O 1
ATOM 689 N N . MET A 1 87 ? 5.312 -9.561 -22.092 1.00 64.69 87 MET A N 1
ATOM 690 C CA . MET A 1 87 ? 3.860 -9.354 -22.150 1.00 64.69 87 MET A CA 1
ATOM 691 C C . MET A 1 87 ? 3.082 -10.674 -22.040 1.00 64.69 87 MET A C 1
ATOM 693 O O . MET A 1 87 ? 2.140 -10.774 -21.264 1.00 64.69 87 MET A O 1
ATOM 697 N N . GLU A 1 88 ? 3.529 -11.731 -22.729 1.00 80.56 88 GLU A N 1
ATOM 698 C CA . GLU A 1 88 ? 2.962 -13.084 -22.595 1.00 80.56 88 GLU A CA 1
ATOM 699 C C . GLU A 1 88 ? 3.056 -13.639 -21.163 1.00 80.56 88 GLU A C 1
ATOM 701 O O . GLU A 1 88 ? 2.216 -14.438 -20.758 1.00 80.56 88 GLU A O 1
ATOM 706 N N . ARG A 1 89 ? 4.094 -13.259 -20.405 1.00 73.00 89 ARG A N 1
ATOM 707 C CA . ARG A 1 89 ? 4.306 -13.698 -19.014 1.00 73.00 89 ARG A CA 1
ATOM 708 C C . ARG A 1 89 ? 3.588 -12.828 -17.994 1.00 73.00 89 ARG A C 1
ATOM 710 O O . ARG A 1 89 ? 3.248 -13.335 -16.932 1.00 73.00 89 ARG A O 1
ATOM 717 N N . LEU A 1 90 ? 3.421 -11.544 -18.297 1.00 67.88 90 LEU A N 1
ATOM 718 C CA . LEU A 1 90 ? 2.690 -10.602 -17.460 1.00 67.88 90 LEU A CA 1
ATOM 719 C C . LEU A 1 90 ? 1.183 -10.805 -17.547 1.00 67.88 90 LEU A C 1
ATOM 721 O O . LEU A 1 90 ? 0.517 -10.325 -16.647 1.00 67.88 90 LEU A O 1
ATOM 725 N N . GLY A 1 91 ? 0.699 -11.548 -18.553 1.00 59.47 91 GLY A N 1
ATOM 726 C CA . GLY A 1 91 ? -0.623 -12.169 -18.570 1.00 59.47 91 GLY A CA 1
ATOM 727 C C . GLY A 1 91 ? -1.730 -11.239 -18.084 1.00 59.47 91 GLY A C 1
ATOM 728 O O . GLY A 1 91 ? -2.086 -11.313 -16.919 1.00 59.47 91 GLY A O 1
ATOM 729 N N . GLU A 1 92 ? -2.294 -10.460 -19.010 1.00 53.38 92 GLU A N 1
ATOM 730 C CA . GLU A 1 92 ? -3.422 -9.526 -18.820 1.00 53.38 92 GLU A CA 1
ATOM 731 C C . GLU A 1 92 ? -3.009 -8.062 -18.534 1.00 53.38 92 GLU A C 1
ATOM 733 O O . GLU A 1 92 ? -2.402 -7.725 -17.526 1.00 53.38 92 GLU A O 1
ATOM 738 N N . GLU A 1 93 ? -3.341 -7.220 -19.524 1.00 46.06 93 GLU A N 1
ATOM 739 C CA . GLU A 1 93 ? -3.344 -5.746 -19.590 1.00 46.06 93 GLU A CA 1
ATOM 740 C C . GLU A 1 93 ? -2.128 -4.962 -19.061 1.00 46.06 93 GLU A C 1
ATOM 742 O O . GLU A 1 93 ? -2.081 -4.497 -17.926 1.00 46.06 93 GLU A O 1
ATOM 747 N N . VAL A 1 94 ? -1.214 -4.634 -19.981 1.00 53.50 94 VAL A N 1
ATOM 748 C CA . VAL A 1 94 ? -0.454 -3.377 -19.918 1.00 53.50 94 VAL A CA 1
ATOM 749 C C . VAL A 1 94 ? -0.756 -2.605 -21.202 1.00 53.50 94 VAL A C 1
ATOM 751 O O . VAL A 1 94 ? -0.626 -3.160 -22.291 1.00 53.50 94 VAL A O 1
ATOM 754 N N . LEU A 1 95 ? -1.224 -1.363 -21.060 1.00 53.31 95 LEU A N 1
ATOM 755 C CA . LEU A 1 95 ? -1.571 -0.459 -22.161 1.00 53.31 95 LEU A CA 1
ATOM 756 C C . LEU A 1 95 ? -0.323 -0.130 -22.999 1.00 53.31 95 LEU A C 1
ATOM 758 O O . LEU A 1 95 ? 0.748 0.135 -22.458 1.00 53.31 95 LEU A O 1
ATOM 762 N N . ASP A 1 96 ? -0.478 -0.168 -24.324 1.00 52.25 96 ASP A N 1
ATOM 763 C CA . ASP A 1 96 ? 0.616 -0.192 -25.306 1.00 52.25 96 ASP A CA 1
ATOM 764 C C . ASP A 1 96 ? 1.429 1.119 -25.433 1.00 52.25 96 ASP A C 1
ATOM 766 O O . ASP A 1 96 ? 2.467 1.114 -26.102 1.00 52.25 96 ASP A O 1
ATOM 770 N N . ASP A 1 97 ? 1.023 2.225 -24.789 1.00 61.56 97 ASP A N 1
ATOM 771 C CA . ASP A 1 97 ? 1.735 3.509 -24.865 1.00 61.56 97 ASP A CA 1
ATOM 772 C C . ASP A 1 97 ? 1.897 4.209 -23.502 1.00 61.56 97 ASP A C 1
ATOM 774 O O . ASP A 1 97 ? 0.941 4.650 -22.858 1.00 61.56 97 ASP A O 1
ATOM 778 N N . ALA A 1 98 ? 3.155 4.342 -23.076 1.00 60.62 98 ALA A N 1
ATOM 779 C CA . ALA A 1 98 ? 3.529 5.011 -21.836 1.00 60.62 98 ALA A CA 1
ATOM 780 C C . ALA A 1 98 ? 3.290 6.533 -21.884 1.00 60.62 98 ALA A C 1
ATOM 782 O O . ALA A 1 98 ? 3.160 7.157 -20.830 1.00 60.62 98 ALA A O 1
ATOM 783 N N . GLU A 1 99 ? 3.251 7.158 -23.068 1.00 70.00 99 GLU A N 1
ATOM 784 C CA . GLU A 1 99 ? 2.981 8.597 -23.190 1.00 70.00 99 GLU A CA 1
ATOM 785 C C . GLU A 1 99 ? 1.502 8.915 -22.929 1.00 70.00 99 GLU A C 1
ATOM 787 O O . GLU A 1 99 ? 1.212 9.835 -22.156 1.00 70.00 99 GLU A O 1
ATOM 792 N N . ASP A 1 100 ? 0.588 8.094 -23.451 1.00 70.69 100 ASP A N 1
ATOM 793 C CA . ASP A 1 100 ? -0.858 8.214 -23.221 1.00 70.69 100 ASP A CA 1
ATOM 794 C C . ASP A 1 100 ? -1.230 7.947 -21.753 1.00 70.69 100 ASP A C 1
ATOM 796 O O . ASP A 1 100 ? -2.078 8.635 -21.166 1.00 70.69 100 ASP A O 1
ATOM 800 N N . GLU A 1 101 ? -0.556 6.986 -21.113 1.00 74.94 101 GLU A N 1
ATOM 801 C CA . GLU A 1 101 ? -0.717 6.716 -19.683 1.00 74.94 101 GLU A CA 1
ATOM 802 C C . GLU A 1 101 ? -0.255 7.915 -18.840 1.00 74.94 101 GLU A C 1
ATOM 804 O O . GLU A 1 101 ? -0.971 8.380 -17.947 1.00 74.94 101 GLU A O 1
ATOM 809 N N . ILE A 1 102 ? 0.916 8.478 -19.153 1.00 81.31 102 ILE A N 1
ATOM 810 C CA . ILE A 1 102 ? 1.439 9.663 -18.466 1.00 81.31 102 ILE A CA 1
ATOM 811 C C . ILE A 1 102 ? 0.507 10.865 -18.663 1.00 81.31 102 ILE A C 1
ATOM 813 O O . ILE A 1 102 ? 0.299 11.635 -17.720 1.00 81.31 102 ILE A O 1
ATOM 817 N N . GLU A 1 103 ? -0.065 11.053 -19.851 1.00 84.94 103 GLU A N 1
ATOM 818 C CA . GLU A 1 103 ? -1.018 12.133 -20.113 1.00 84.94 103 GLU A CA 1
ATOM 819 C C . GLU A 1 103 ? -2.323 11.949 -19.325 1.00 84.94 103 GLU A C 1
ATOM 821 O O . GLU A 1 103 ? -2.791 12.891 -18.673 1.00 84.94 103 GLU A O 1
ATOM 826 N N . THR A 1 104 ? -2.843 10.724 -19.265 1.00 82.81 104 THR A N 1
ATOM 827 C CA . THR A 1 104 ? -4.032 10.376 -18.475 1.00 82.81 104 THR A CA 1
ATOM 828 C C . THR A 1 104 ? -3.797 10.614 -16.980 1.00 82.81 104 THR A C 1
ATOM 830 O O . THR A 1 104 ? -4.595 11.275 -16.306 1.00 82.81 104 THR A O 1
ATOM 833 N N . LEU A 1 105 ? -2.655 10.164 -16.453 1.00 85.44 105 LEU A N 1
ATOM 834 C CA . LEU A 1 105 ? -2.276 10.363 -15.053 1.00 85.44 105 LEU A CA 1
ATOM 835 C C . LEU A 1 105 ? -2.058 11.844 -14.717 1.00 85.44 105 LEU A C 1
ATOM 837 O O . LEU A 1 105 ? -2.485 12.306 -13.657 1.00 85.44 105 LEU A O 1
ATOM 841 N N . ARG A 1 106 ? -1.468 12.625 -15.630 1.00 90.56 106 ARG A N 1
ATOM 842 C CA . ARG A 1 106 ? -1.368 14.088 -15.492 1.00 90.56 106 ARG A CA 1
ATOM 843 C C . ARG A 1 106 ? -2.746 14.750 -15.486 1.00 90.56 106 ARG A C 1
ATOM 845 O O . ARG A 1 106 ? -2.952 15.697 -14.728 1.00 90.56 106 ARG A O 1
ATOM 852 N N . GLY A 1 107 ? -3.693 14.256 -16.282 1.00 92.81 107 GLY A N 1
ATOM 853 C CA . GLY A 1 107 ? -5.088 14.700 -16.262 1.00 92.81 107 GLY A CA 1
ATOM 854 C C . GLY A 1 107 ? -5.749 14.466 -14.902 1.00 92.81 107 GLY A C 1
ATOM 855 O O . GLY A 1 107 ? -6.319 15.390 -14.316 1.00 92.81 107 GLY A O 1
ATOM 856 N N . HIS A 1 108 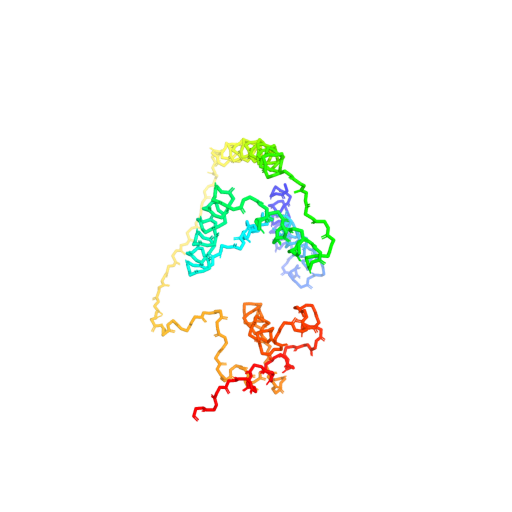? -5.597 13.262 -14.349 1.00 88.62 108 HIS A N 1
ATOM 857 C CA . HIS A 1 108 ? -6.105 12.921 -13.019 1.00 88.62 108 HIS A CA 1
ATOM 858 C C . HIS A 1 108 ? -5.455 13.748 -11.901 1.00 88.62 108 HIS A C 1
ATOM 860 O O . HIS A 1 108 ? -6.149 14.177 -10.975 1.00 88.62 108 HIS A O 1
ATOM 866 N N . LEU A 1 109 ? -4.150 14.025 -11.997 1.00 93.56 109 LEU A N 1
ATOM 867 C CA . LEU A 1 109 ? -3.435 14.878 -11.046 1.00 93.56 109 LEU A CA 1
ATOM 868 C C . LEU A 1 109 ? -4.004 16.304 -11.045 1.00 93.56 109 LEU A C 1
ATOM 870 O O . LEU A 1 109 ? -4.381 16.805 -9.990 1.00 93.56 109 LEU A O 1
ATOM 874 N N . ARG A 1 110 ? -4.160 16.922 -12.225 1.00 94.25 110 ARG A N 1
ATOM 875 C CA . ARG A 1 110 ? -4.718 18.281 -12.358 1.00 94.25 110 ARG A CA 1
ATOM 876 C C . ARG A 1 110 ? -6.134 18.381 -11.795 1.00 94.25 110 ARG A C 1
ATOM 878 O O . ARG A 1 110 ? -6.464 19.357 -11.125 1.00 94.25 110 ARG A O 1
ATOM 885 N N . LEU A 1 111 ? -6.972 17.370 -12.042 1.00 91.44 111 LEU A N 1
ATOM 886 C CA . LEU A 1 111 ? -8.331 17.313 -11.494 1.00 91.44 111 LEU A CA 1
ATOM 887 C C . LEU A 1 111 ? -8.323 17.254 -9.962 1.00 91.44 111 LEU A C 1
ATOM 889 O O . LEU A 1 111 ? -9.087 17.972 -9.312 1.00 91.44 111 LEU A O 1
ATOM 893 N N . ARG A 1 112 ? -7.436 16.444 -9.373 1.00 89.81 112 ARG A N 1
ATOM 894 C CA . ARG A 1 112 ? -7.285 16.354 -7.914 1.00 89.81 112 ARG A CA 1
ATOM 895 C C . ARG A 1 112 ? -6.715 17.626 -7.300 1.00 89.81 112 ARG A C 1
ATOM 897 O O . ARG A 1 112 ? -7.199 18.059 -6.259 1.00 89.81 112 ARG A O 1
ATOM 904 N N . GLU A 1 113 ? -5.736 18.251 -7.940 1.00 92.12 113 GLU A N 1
ATOM 905 C CA . GLU A 1 113 ? -5.175 19.529 -7.497 1.00 92.12 113 GLU A CA 1
ATOM 906 C C . GLU A 1 113 ? -6.226 20.642 -7.524 1.00 92.12 113 GLU A C 1
ATOM 908 O O . GLU A 1 113 ? -6.349 21.385 -6.552 1.00 92.12 113 GLU A O 1
ATOM 913 N N . ALA A 1 114 ? -7.049 20.713 -8.574 1.00 90.69 114 ALA A N 1
ATOM 914 C CA . ALA A 1 114 ? -8.150 21.670 -8.655 1.00 90.69 114 ALA A CA 1
ATOM 915 C C . ALA A 1 114 ? -9.203 21.438 -7.555 1.00 90.69 114 ALA A C 1
ATOM 917 O O . ALA A 1 114 ? -9.671 22.393 -6.929 1.00 90.69 114 ALA A O 1
ATOM 918 N N . ALA A 1 115 ? -9.544 20.177 -7.272 1.00 89.06 115 ALA A N 1
ATOM 919 C CA . ALA A 1 115 ? -10.455 19.829 -6.184 1.00 89.06 115 ALA A CA 1
ATOM 920 C C . ALA A 1 115 ? -9.878 20.209 -4.807 1.00 89.06 115 ALA A C 1
ATOM 922 O O . ALA A 1 115 ? -10.574 20.824 -3.999 1.00 89.06 115 ALA A O 1
ATOM 923 N N . ASN A 1 116 ? -8.594 19.930 -4.564 1.00 88.94 116 ASN A N 1
ATOM 924 C CA . ASN A 1 116 ? -7.899 20.319 -3.334 1.00 88.94 116 ASN A CA 1
ATOM 925 C C . ASN A 1 116 ? -7.779 21.841 -3.186 1.00 88.94 116 ASN A C 1
ATOM 927 O O . ASN A 1 116 ? -7.963 22.372 -2.089 1.00 88.94 116 ASN A O 1
ATOM 931 N N . ALA A 1 117 ? -7.524 22.567 -4.276 1.00 91.94 117 ALA A N 1
ATOM 932 C CA . ALA A 1 117 ? -7.494 24.025 -4.269 1.00 91.94 117 ALA A CA 1
ATOM 933 C C . ALA A 1 117 ? -8.864 24.599 -3.878 1.00 91.94 117 ALA A C 1
ATOM 935 O O . ALA A 1 117 ? -8.939 25.474 -3.015 1.00 91.94 117 ALA A O 1
ATOM 936 N N . LYS A 1 118 ? -9.955 24.046 -4.420 1.00 91.19 118 LYS A N 1
ATOM 937 C CA . LYS A 1 118 ? -11.319 24.439 -4.050 1.00 91.19 118 LYS A CA 1
ATOM 938 C C . LYS A 1 118 ? -11.621 24.142 -2.577 1.00 91.19 118 LYS A C 1
ATOM 940 O O . LYS A 1 118 ? -12.068 25.029 -1.854 1.00 91.19 118 LYS A O 1
ATOM 945 N N . LEU A 1 119 ? -11.295 22.936 -2.112 1.00 89.25 119 LEU A N 1
ATOM 946 C CA . LEU A 1 119 ? -11.501 22.536 -0.718 1.00 89.25 119 LEU A CA 1
ATOM 947 C C . LEU A 1 119 ? -10.698 23.420 0.252 1.00 89.25 119 LEU A C 1
ATOM 949 O O . LEU A 1 119 ? -11.191 23.806 1.310 1.00 89.25 119 LEU A O 1
ATOM 953 N N . SER A 1 120 ? -9.464 23.786 -0.111 1.00 92.81 120 SER A N 1
ATOM 954 C CA . SER A 1 120 ? -8.624 24.660 0.716 1.00 92.81 120 SER A CA 1
ATOM 955 C C . SER A 1 120 ? -9.161 26.094 0.792 1.00 92.81 120 SER A C 1
ATOM 957 O O . SER A 1 120 ? -9.126 26.690 1.870 1.00 92.81 120 SER A O 1
ATOM 959 N N . GLN A 1 121 ? -9.728 26.627 -0.298 1.00 88.12 121 GLN A N 1
ATOM 960 C CA . GLN A 1 121 ? -10.421 27.920 -0.297 1.00 88.12 121 GLN A CA 1
ATOM 961 C C . GLN A 1 121 ? -11.671 27.899 0.590 1.00 88.12 121 GLN A C 1
ATOM 963 O O . GLN A 1 121 ? -11.869 28.816 1.387 1.00 88.12 121 GLN A O 1
ATOM 968 N N . GLU A 1 122 ? -12.481 26.842 0.514 1.00 88.06 122 GLU A N 1
ATOM 969 C CA . GLU A 1 122 ? -13.668 26.672 1.363 1.00 88.06 122 GLU A CA 1
ATOM 970 C C . GLU A 1 122 ? -13.288 26.574 2.850 1.00 88.06 122 GLU A C 1
ATOM 972 O O . GLU A 1 122 ? -13.902 27.216 3.705 1.00 88.06 122 GLU A O 1
ATOM 977 N N . LEU A 1 123 ? -12.214 25.845 3.165 1.00 85.88 123 LEU A N 1
ATOM 978 C CA . LEU A 1 123 ? -11.684 25.722 4.523 1.00 85.88 123 LEU A CA 1
ATOM 979 C C . LEU A 1 123 ? -11.150 27.069 5.042 1.00 85.88 123 LEU A C 1
ATOM 981 O O . LEU A 1 123 ? -11.404 27.434 6.192 1.00 85.88 123 LEU A O 1
ATOM 985 N N . ALA A 1 124 ? -10.446 27.836 4.205 1.00 88.19 124 ALA A N 1
ATOM 986 C CA . ALA A 1 124 ? -9.970 29.174 4.552 1.00 88.19 124 ALA A CA 1
ATOM 987 C C . ALA A 1 124 ? -11.132 30.147 4.820 1.00 88.19 124 ALA A C 1
ATOM 989 O O . ALA A 1 124 ? -11.113 30.852 5.831 1.00 88.19 124 ALA A O 1
ATOM 990 N N . ALA A 1 125 ? -12.171 30.136 3.979 1.00 86.00 125 ALA A N 1
ATOM 991 C CA . ALA A 1 125 ? -13.375 30.942 4.175 1.00 86.00 125 ALA A CA 1
ATOM 992 C C . ALA A 1 125 ? -14.113 30.561 5.471 1.00 86.00 125 ALA A C 1
ATOM 994 O O . ALA A 1 125 ? -14.486 31.435 6.255 1.00 86.00 125 ALA A O 1
ATOM 995 N N . ALA A 1 126 ? -14.249 29.262 5.752 1.00 77.50 126 ALA A N 1
ATOM 996 C CA . ALA A 1 126 ? -14.859 28.774 6.986 1.00 77.50 126 ALA A CA 1
ATOM 997 C C . ALA A 1 126 ? -14.049 29.174 8.232 1.00 77.50 126 ALA A C 1
ATOM 999 O O . ALA A 1 126 ? -14.621 29.617 9.227 1.00 77.50 126 ALA A O 1
ATOM 1000 N N . LYS A 1 127 ? -12.712 29.082 8.184 1.00 83.62 127 LYS A N 1
ATOM 1001 C CA . LYS A 1 127 ? -11.834 29.552 9.270 1.00 83.62 127 LYS A CA 1
ATOM 1002 C C . LYS A 1 127 ? -11.963 31.057 9.504 1.00 83.62 127 LYS A C 1
ATOM 1004 O O . LYS A 1 127 ? -12.017 31.472 10.658 1.00 83.62 127 LYS A O 1
ATOM 1009 N N . ALA A 1 128 ? -12.040 31.859 8.443 1.00 81.44 128 ALA A N 1
ATOM 1010 C CA . ALA A 1 128 ? -12.224 33.305 8.552 1.00 81.44 128 ALA A CA 1
ATOM 1011 C C . ALA A 1 128 ? -13.585 33.666 9.172 1.00 81.44 128 ALA A C 1
ATOM 1013 O O . ALA A 1 128 ? -13.649 34.533 10.042 1.00 81.44 128 ALA A O 1
ATOM 1014 N N . ALA A 1 129 ? -14.654 32.956 8.799 1.00 74.69 129 ALA A N 1
ATOM 1015 C CA . ALA A 1 129 ? -15.976 33.133 9.398 1.00 74.69 129 ALA A CA 1
ATOM 1016 C C . ALA A 1 129 ? -15.986 32.777 10.898 1.00 74.69 129 ALA A C 1
ATOM 1018 O O . ALA A 1 129 ? -16.515 33.534 11.710 1.00 74.69 129 ALA A O 1
ATOM 1019 N N . VAL A 1 130 ? -15.338 31.673 11.287 1.00 77.81 130 VAL A N 1
ATOM 1020 C CA . VAL A 1 130 ? -15.199 31.271 12.700 1.00 77.81 130 VAL A CA 1
ATOM 1021 C C . VAL A 1 130 ? -14.366 32.282 13.494 1.00 77.81 130 VAL A C 1
ATOM 1023 O O . VAL A 1 130 ? -14.736 32.638 14.610 1.00 77.81 130 VAL A O 1
ATOM 1026 N N . ALA A 1 131 ? -13.270 32.787 12.923 1.00 76.75 131 ALA A N 1
ATOM 1027 C CA . ALA A 1 131 ? -12.450 33.814 13.562 1.00 76.75 131 ALA A CA 1
ATOM 1028 C C . ALA A 1 131 ? -13.217 35.134 13.756 1.00 76.75 131 ALA A C 1
ATOM 1030 O O . ALA A 1 131 ? -13.076 35.771 14.797 1.00 76.75 131 ALA A O 1
ATOM 1031 N N . ALA A 1 132 ? -14.070 35.520 12.802 1.00 71.69 132 ALA A N 1
ATOM 1032 C CA . ALA A 1 132 ? -14.926 36.698 12.928 1.00 71.69 132 ALA A CA 1
ATOM 1033 C C . ALA A 1 132 ? -15.962 36.554 14.059 1.00 71.69 132 ALA A C 1
ATOM 1035 O O . ALA A 1 132 ? -16.220 37.517 14.775 1.00 71.69 132 ALA A O 1
ATOM 1036 N N . VAL A 1 133 ? -16.506 35.348 14.264 1.00 67.56 133 VAL A N 1
ATOM 1037 C CA . VAL A 1 133 ? -17.406 35.045 15.392 1.00 67.56 133 VAL A CA 1
ATOM 1038 C C . VAL A 1 133 ? -16.653 35.038 16.729 1.00 67.56 133 VAL A C 1
ATOM 1040 O O . VAL A 1 133 ? -17.160 35.564 17.715 1.00 67.56 133 VAL A O 1
ATOM 1043 N N . ALA A 1 134 ? -15.428 34.505 16.771 1.00 65.75 134 ALA A N 1
ATOM 1044 C CA . ALA A 1 134 ? -14.596 34.470 17.980 1.00 65.75 134 ALA A CA 1
ATOM 1045 C C . ALA A 1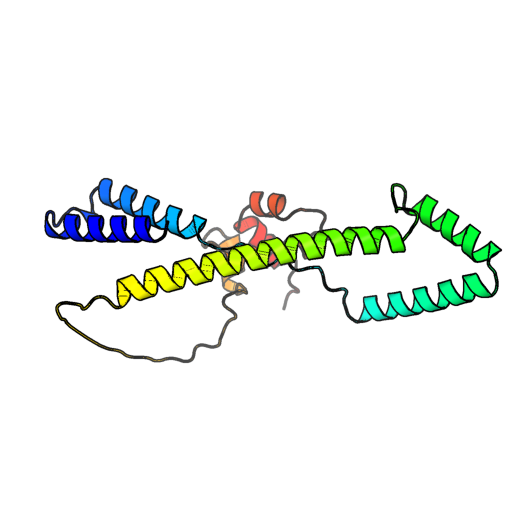 134 ? -14.032 35.846 18.391 1.00 65.75 134 ALA A C 1
ATOM 1047 O O . ALA A 1 134 ? -13.691 36.047 19.553 1.00 65.75 134 ALA A O 1
ATOM 1048 N N . ALA A 1 135 ? -13.937 36.795 17.456 1.00 62.59 135 ALA A N 1
ATOM 1049 C CA . ALA A 1 135 ? -13.530 38.174 17.727 1.00 62.59 135 ALA A CA 1
ATOM 1050 C C . ALA A 1 135 ? -14.656 39.038 18.339 1.00 62.59 135 ALA A C 1
ATOM 1052 O O . ALA A 1 135 ? -14.418 40.198 18.681 1.00 62.59 135 ALA A O 1
ATOM 1053 N N . ALA A 1 136 ? -15.870 38.495 18.495 1.00 52.34 136 ALA A N 1
ATOM 1054 C CA . ALA A 1 136 ? -16.927 39.140 19.265 1.00 52.34 136 ALA A CA 1
ATOM 1055 C C . ALA A 1 136 ? -16.566 39.144 20.772 1.00 52.34 136 ALA A C 1
ATOM 1057 O O . ALA A 1 136 ? -16.070 38.142 21.290 1.00 52.34 136 ALA A O 1
ATOM 1058 N N . PRO A 1 137 ? -16.772 40.256 21.501 1.00 45.88 137 PRO A N 1
ATOM 1059 C CA . PRO A 1 137 ? -16.169 40.452 22.818 1.00 45.88 137 PRO A CA 1
ATOM 1060 C C . PRO A 1 137 ? -16.816 39.571 23.908 1.00 45.88 137 PRO A C 1
ATOM 1062 O O . PRO A 1 137 ? -18.045 39.519 23.992 1.00 45.88 137 PRO A O 1
ATOM 1065 N N . PRO A 1 138 ? -16.025 38.928 24.790 1.00 54.47 138 PRO A N 1
ATOM 1066 C CA . PRO A 1 138 ? -16.545 38.113 25.885 1.00 54.47 138 PRO A CA 1
ATOM 1067 C C . PRO A 1 138 ? -16.789 38.922 27.174 1.00 54.47 138 PRO A C 1
ATOM 1069 O O . PRO A 1 138 ? -16.010 39.802 27.543 1.00 54.47 138 PRO A O 1
ATOM 1072 N N . LEU A 1 139 ? -17.848 38.561 27.906 1.00 40.81 139 LEU A N 1
ATOM 1073 C CA . LEU A 1 139 ? -18.029 38.873 29.331 1.00 40.81 139 LEU A CA 1
ATOM 1074 C C . LEU A 1 139 ? -17.149 37.906 30.163 1.00 40.81 139 LEU A C 1
ATOM 1076 O O . LEU A 1 139 ? -17.091 36.714 29.873 1.00 40.81 139 LEU A O 1
ATOM 1080 N N . ALA A 1 140 ? -16.417 38.435 31.147 1.00 40.59 140 ALA A N 1
ATOM 1081 C CA . ALA A 1 140 ? -15.243 37.831 31.812 1.00 40.59 140 ALA A CA 1
ATOM 1082 C C . ALA A 1 140 ? -15.567 36.954 33.077 1.00 40.59 140 ALA A C 1
ATOM 1084 O O . ALA A 1 140 ? -16.742 36.850 33.425 1.00 40.59 140 ALA A O 1
ATOM 1085 N N . PRO A 1 141 ? -14.582 36.439 33.873 1.00 61.44 141 PRO A N 1
ATOM 1086 C CA . PRO A 1 141 ? -13.664 35.298 33.598 1.00 61.44 141 PRO A CA 1
ATOM 1087 C C . PRO A 1 141 ? -13.364 34.374 34.840 1.00 61.44 141 PRO A C 1
ATOM 1089 O O . PRO A 1 141 ? -13.862 34.651 35.926 1.00 61.44 141 PRO A O 1
ATOM 1092 N N . ALA A 1 142 ? -12.501 33.332 34.708 1.00 31.69 142 ALA A N 1
ATOM 1093 C CA . ALA A 1 142 ? -11.479 32.823 35.692 1.00 31.69 142 ALA A CA 1
ATOM 1094 C C . ALA A 1 142 ? -10.812 31.493 35.196 1.00 31.69 142 ALA A C 1
ATOM 1096 O O . ALA A 1 142 ? -11.546 30.580 34.836 1.00 31.69 142 ALA A O 1
ATOM 1097 N N . SER A 1 143 ? -9.489 31.392 34.917 1.00 33.56 143 SER A N 1
ATOM 1098 C CA . SER A 1 143 ? -8.296 31.033 35.767 1.00 33.56 143 SER A CA 1
ATOM 1099 C C . SER A 1 143 ? -8.314 29.596 36.364 1.00 33.56 143 SER A C 1
ATOM 1101 O O . SER A 1 143 ? -9.356 29.204 36.864 1.00 33.56 143 SER A O 1
ATOM 1103 N N . THR A 1 144 ? -7.273 28.723 36.387 1.00 30.62 144 THR A N 1
ATOM 1104 C CA . THR A 1 144 ? -5.788 28.859 36.529 1.00 30.62 144 THR A CA 1
ATOM 1105 C C . THR A 1 144 ? -5.032 27.500 36.338 1.00 30.62 144 THR A C 1
ATOM 1107 O O . THR A 1 144 ? -5.625 26.479 36.656 1.00 30.62 144 THR A O 1
ATOM 1110 N N . ALA A 1 145 ? -3.744 27.548 35.900 1.00 30.59 145 ALA A N 1
ATOM 1111 C CA . ALA A 1 145 ? -2.501 26.736 36.176 1.00 30.59 145 ALA A CA 1
ATOM 1112 C C . ALA A 1 145 ? -2.544 25.195 36.455 1.00 30.59 145 ALA A C 1
ATOM 1114 O O . ALA A 1 145 ? -3.483 24.720 37.065 1.00 30.59 145 ALA A O 1
ATOM 1115 N N . GLY A 1 146 ? -1.564 24.308 36.177 1.00 28.41 146 GLY A N 1
ATOM 1116 C CA . GLY A 1 146 ? -0.147 24.321 35.742 1.00 28.41 146 GLY A CA 1
ATOM 1117 C C . GLY A 1 146 ? 0.659 23.210 36.490 1.00 28.41 146 GLY A C 1
ATOM 1118 O O . GLY A 1 146 ? 0.419 23.034 37.680 1.00 28.41 146 GLY A O 1
ATOM 1119 N N . GLY A 1 147 ? 1.609 22.484 35.856 1.00 26.52 147 GLY A N 1
ATOM 1120 C CA . GLY A 1 147 ? 2.651 21.665 36.547 1.00 26.52 147 GLY A CA 1
ATOM 1121 C C . GLY A 1 147 ? 3.078 20.322 35.894 1.00 26.52 147 GLY A C 1
ATOM 1122 O O . GLY A 1 147 ? 2.226 19.570 35.442 1.00 26.52 147 GLY A O 1
ATOM 1123 N N . ALA A 1 148 ? 4.390 20.018 35.869 1.00 38.31 148 ALA A N 1
ATOM 1124 C CA . ALA A 1 148 ? 5.072 18.924 35.137 1.00 38.31 148 ALA A CA 1
ATOM 1125 C C . ALA A 1 148 ? 5.921 17.991 36.044 1.00 38.31 148 ALA A C 1
ATOM 1127 O O . ALA A 1 148 ? 6.361 18.466 37.088 1.00 38.31 148 ALA A O 1
ATOM 1128 N N . ALA A 1 149 ? 6.216 16.740 35.613 1.00 30.59 149 ALA A N 1
ATOM 1129 C CA . ALA A 1 149 ? 7.525 16.030 35.707 1.00 30.59 149 ALA A CA 1
ATOM 1130 C C . ALA A 1 149 ? 7.444 14.496 35.453 1.00 30.59 149 ALA A C 1
ATOM 1132 O O . ALA A 1 149 ? 6.638 13.830 36.093 1.00 30.59 149 ALA A O 1
ATOM 1133 N N . ALA A 1 150 ? 8.340 13.957 34.601 1.00 30.97 150 ALA A N 1
ATOM 1134 C CA . ALA A 1 150 ? 9.193 12.754 34.785 1.00 30.97 150 ALA A CA 1
ATOM 1135 C C . ALA A 1 150 ? 9.609 12.141 33.425 1.00 30.97 150 ALA A C 1
ATOM 1137 O O . ALA A 1 150 ? 8.758 11.818 32.602 1.00 30.97 150 ALA A O 1
ATOM 1138 N N . ALA A 1 151 ? 10.918 11.971 33.199 1.00 40.69 151 ALA A N 1
ATOM 1139 C CA . ALA A 1 151 ? 11.469 11.299 32.022 1.00 40.69 151 ALA A CA 1
ATOM 1140 C C . ALA A 1 151 ? 11.367 9.774 32.194 1.00 40.69 151 ALA A C 1
ATOM 1142 O O . ALA A 1 151 ? 12.120 9.172 32.960 1.00 40.69 151 ALA A O 1
ATOM 1143 N N . VAL A 1 152 ? 10.400 9.182 31.500 1.00 37.25 152 VAL A N 1
ATOM 1144 C CA . VAL A 1 152 ? 10.254 7.740 31.280 1.00 37.25 152 VAL A CA 1
ATOM 1145 C C . VAL A 1 152 ? 11.141 7.393 30.080 1.00 37.25 152 VAL A C 1
ATOM 1147 O O . VAL A 1 152 ? 11.263 8.212 29.170 1.00 37.25 152 VAL A O 1
ATOM 1150 N N . GLN A 1 153 ? 11.794 6.226 30.074 1.00 40.19 153 GLN A N 1
ATOM 1151 C CA . GLN A 1 153 ? 12.326 5.673 28.824 1.00 40.19 153 GLN A CA 1
ATOM 1152 C C . GLN A 1 153 ? 11.190 5.744 27.802 1.00 40.19 153 GLN A C 1
ATOM 1154 O O . GLN A 1 153 ? 10.118 5.212 28.080 1.00 40.19 153 GLN A O 1
ATOM 1159 N N . GLU A 1 154 ? 11.372 6.469 26.698 1.00 41.34 154 GLU A N 1
ATOM 1160 C CA . GLU A 1 154 ? 10.385 6.509 25.619 1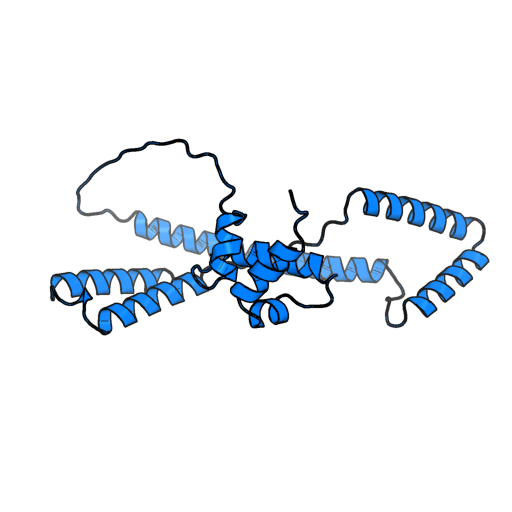.00 41.34 154 GLU A CA 1
ATOM 1161 C C . GLU A 1 154 ? 10.342 5.107 24.995 1.00 41.34 154 GLU A C 1
ATOM 1163 O O . GLU A 1 154 ? 10.993 4.831 23.992 1.00 41.34 154 GLU A O 1
ATOM 1168 N N . GLU A 1 155 ? 9.633 4.182 25.650 1.00 54.06 155 GLU A N 1
ATOM 1169 C CA . GLU A 1 155 ? 9.056 3.037 24.970 1.00 54.06 155 GLU A CA 1
ATOM 1170 C C . GLU A 1 155 ? 8.167 3.641 23.899 1.00 54.06 155 GLU A C 1
ATOM 1172 O O . GLU A 1 155 ? 7.269 4.433 24.204 1.00 54.06 155 GLU A O 1
ATOM 1177 N N . ASP A 1 156 ? 8.501 3.352 22.645 1.00 58.03 156 ASP A N 1
ATOM 1178 C CA . ASP A 1 156 ? 7.712 3.813 21.522 1.00 58.03 156 ASP A CA 1
ATOM 1179 C C . ASP A 1 156 ? 6.259 3.385 21.784 1.00 58.03 156 ASP A C 1
ATOM 1181 O O . ASP A 1 156 ? 5.991 2.181 21.845 1.00 58.03 156 ASP A O 1
ATOM 1185 N N . PRO A 1 157 ? 5.315 4.330 21.973 1.00 67.12 157 PRO A N 1
ATOM 1186 C CA . PRO A 1 157 ? 3.946 4.014 22.376 1.00 67.12 157 PRO A CA 1
ATOM 1187 C C . PRO A 1 157 ? 3.177 3.223 21.305 1.00 67.12 157 PRO A C 1
ATOM 1189 O O . PRO A 1 157 ? 2.000 2.907 21.491 1.00 67.12 157 PRO A O 1
ATOM 1192 N N . HIS A 1 158 ? 3.820 2.943 20.169 1.00 73.56 158 HIS A N 1
ATOM 1193 C CA . HIS A 1 158 ? 3.296 2.158 19.065 1.00 73.56 158 HIS A CA 1
ATOM 1194 C C . HIS A 1 158 ? 3.782 0.700 19.082 1.00 73.56 158 HIS A C 1
ATOM 1196 O O . HIS A 1 158 ? 3.136 -0.139 18.458 1.00 73.56 158 HIS A O 1
ATOM 1202 N N . VAL A 1 159 ? 4.863 0.365 19.802 1.00 83.50 159 VAL A N 1
ATOM 1203 C CA . VAL A 1 159 ? 5.434 -0.993 19.829 1.00 83.50 159 VAL A CA 1
ATOM 1204 C C . VAL A 1 159 ? 5.082 -1.694 21.148 1.00 83.50 159 VAL A C 1
ATOM 1206 O O . VAL A 1 159 ? 5.544 -1.274 22.209 1.00 83.50 159 VAL A O 1
ATOM 1209 N N . PRO A 1 160 ? 4.295 -2.786 21.125 1.00 85.69 160 PRO A N 1
ATOM 1210 C CA . PRO A 1 160 ? 3.948 -3.513 22.335 1.00 85.69 160 PRO A CA 1
ATOM 1211 C C . PRO A 1 160 ? 5.180 -4.202 22.932 1.00 85.69 160 PRO A C 1
ATOM 1213 O O . PRO A 1 160 ? 5.904 -4.932 22.254 1.00 85.69 160 PRO A O 1
ATOM 1216 N N . SER A 1 161 ? 5.387 -4.024 24.238 1.00 85.75 161 SER A N 1
ATOM 1217 C CA . SER A 1 161 ? 6.439 -4.738 24.963 1.00 85.75 161 SER A CA 1
ATOM 1218 C C . SER A 1 161 ? 6.176 -6.249 24.992 1.00 85.75 161 SER A C 1
ATOM 1220 O O . SER A 1 161 ? 5.035 -6.717 24.918 1.00 85.75 161 SER A O 1
ATOM 1222 N N . GLN A 1 162 ? 7.230 -7.048 25.166 1.00 83.50 162 GLN A N 1
ATOM 1223 C CA . GLN A 1 162 ? 7.109 -8.511 25.211 1.00 83.50 162 GLN A CA 1
ATOM 1224 C C . GLN A 1 162 ? 6.184 -8.986 26.349 1.00 83.50 162 GLN A C 1
ATOM 1226 O O . GLN A 1 162 ? 5.420 -9.937 26.186 1.00 83.50 162 GLN A O 1
ATOM 1231 N N . ALA A 1 163 ? 6.194 -8.285 27.487 1.00 83.88 163 ALA A N 1
ATOM 1232 C CA . ALA A 1 163 ? 5.277 -8.548 28.595 1.00 83.88 163 ALA A CA 1
ATOM 1233 C C . ALA A 1 163 ? 3.809 -8.291 28.203 1.00 83.88 163 ALA A C 1
ATOM 1235 O O . ALA A 1 163 ? 2.922 -9.075 28.560 1.00 83.88 163 ALA A O 1
ATOM 1236 N N . LEU A 1 164 ? 3.547 -7.232 27.427 1.00 84.81 164 LEU A N 1
ATOM 1237 C CA . LEU A 1 164 ? 2.215 -6.952 26.897 1.00 84.81 164 LEU A CA 1
ATOM 1238 C C . LEU A 1 164 ? 1.771 -8.041 25.911 1.00 84.81 164 LEU A C 1
ATOM 1240 O O . LEU A 1 164 ? 0.672 -8.564 26.057 1.00 84.81 164 LEU A O 1
ATOM 1244 N N . LEU A 1 165 ? 2.632 -8.465 24.983 1.00 86.19 165 LEU A N 1
ATOM 1245 C CA . LEU A 1 165 ? 2.324 -9.564 24.060 1.00 86.19 165 LEU A CA 1
ATOM 1246 C C . LEU A 1 165 ? 1.944 -10.858 24.804 1.00 86.19 165 LEU A C 1
ATOM 1248 O O . LEU A 1 165 ? 0.933 -11.478 24.480 1.00 86.19 165 LEU A O 1
ATOM 1252 N N . HIS A 1 166 ? 2.695 -11.246 25.840 1.00 86.75 166 HIS A N 1
ATOM 1253 C CA . HIS A 1 166 ? 2.376 -12.439 26.636 1.00 86.75 166 HIS A CA 1
ATOM 1254 C C . HIS A 1 166 ? 1.043 -12.315 27.387 1.00 86.75 166 HIS A C 1
ATOM 1256 O O . HIS A 1 166 ? 0.272 -13.275 27.429 1.00 86.75 166 HIS A O 1
ATOM 1262 N N . SER A 1 167 ? 0.749 -11.146 27.965 1.00 80.56 167 SER A N 1
ATOM 1263 C CA . SER A 1 167 ? -0.516 -10.917 28.679 1.00 80.56 167 SER A CA 1
ATOM 1264 C C . SER A 1 167 ? -1.733 -10.885 27.750 1.00 80.56 167 SER A C 1
ATOM 1266 O O . SER A 1 167 ? -2.785 -11.411 28.116 1.00 80.56 167 SER A O 1
ATOM 1268 N N . VAL A 1 168 ? -1.592 -10.345 26.536 1.00 88.69 168 VAL A N 1
ATOM 1269 C CA . VAL A 1 168 ? -2.653 -10.357 25.519 1.00 88.69 168 VAL A CA 1
ATOM 1270 C C . VAL A 1 168 ? -2.854 -11.762 24.951 1.00 88.69 168 VAL A C 1
ATOM 1272 O O . VAL A 1 168 ? -3.991 -12.211 24.834 1.00 88.69 168 VAL A O 1
ATOM 1275 N N . ALA A 1 169 ? -1.777 -12.511 24.693 1.00 88.44 169 ALA A N 1
ATOM 1276 C CA . ALA A 1 169 ? -1.862 -13.910 24.264 1.00 88.44 169 ALA A CA 1
ATOM 1277 C C . ALA A 1 169 ? -2.557 -14.803 25.310 1.00 88.44 169 ALA A C 1
ATOM 1279 O O . ALA A 1 169 ? -3.287 -15.726 24.957 1.00 88.44 169 ALA A O 1
ATOM 1280 N N . ALA A 1 170 ? -2.375 -14.501 26.599 1.00 86.06 170 ALA A N 1
ATOM 1281 C CA . ALA A 1 170 ? -3.077 -15.158 27.701 1.00 86.06 170 ALA A CA 1
ATOM 1282 C C . ALA A 1 170 ? -4.534 -14.678 27.890 1.00 86.06 170 ALA A C 1
ATOM 1284 O O . ALA A 1 170 ? -5.234 -15.194 28.760 1.00 86.06 170 ALA A O 1
ATOM 1285 N N . GLY A 1 171 ? -4.991 -13.685 27.118 1.00 85.62 171 GLY A N 1
ATOM 1286 C CA . GLY A 1 171 ? -6.328 -13.094 27.227 1.00 85.62 171 GLY A CA 1
ATOM 1287 C C . GLY A 1 171 ? -6.539 -12.225 28.472 1.00 85.62 171 GLY A C 1
ATOM 1288 O O . GLY A 1 171 ? -7.678 -11.938 28.831 1.00 85.62 171 GLY A O 1
ATOM 1289 N N . VAL A 1 172 ? -5.460 -11.828 29.153 1.00 83.06 172 VAL A N 1
ATOM 1290 C CA . VAL A 1 172 ? -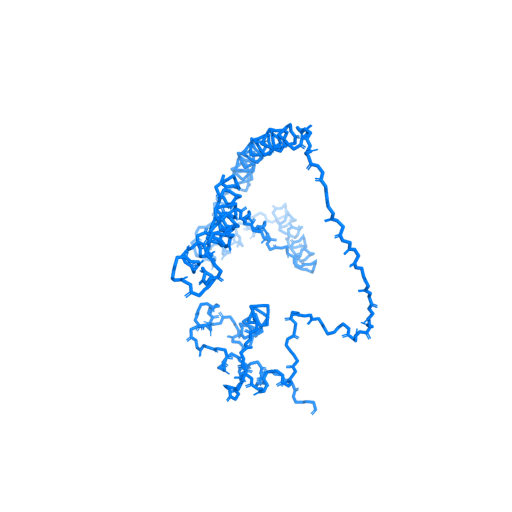5.494 -11.038 30.399 1.00 83.06 172 VAL A CA 1
ATOM 1291 C C . VAL A 1 172 ? -5.454 -9.534 30.113 1.00 83.06 172 VAL A C 1
ATOM 1293 O O . VAL A 1 172 ? -5.915 -8.733 30.924 1.00 83.06 172 VAL A O 1
ATOM 1296 N N . ALA A 1 173 ? -4.924 -9.148 28.954 1.00 84.25 173 ALA A N 1
ATOM 1297 C CA . ALA A 1 173 ? -4.854 -7.770 28.487 1.00 84.25 173 ALA A CA 1
ATOM 1298 C C . ALA A 1 173 ? -5.388 -7.649 27.053 1.00 84.25 173 ALA A C 1
ATOM 1300 O O . ALA A 1 173 ? -5.559 -8.643 26.348 1.00 84.25 173 ALA A O 1
ATOM 1301 N N . THR A 1 174 ? -5.620 -6.416 26.610 1.00 83.94 174 THR A N 1
ATOM 1302 C CA . THR A 1 174 ? -6.041 -6.088 25.240 1.00 83.94 174 THR A CA 1
ATOM 1303 C C . THR A 1 174 ? -5.069 -5.100 24.614 1.00 83.94 174 THR A C 1
ATOM 1305 O O . THR A 1 174 ? -4.511 -4.253 25.316 1.00 83.94 174 THR A O 1
ATOM 1308 N N . PHE A 1 175 ? -4.898 -5.157 23.295 1.00 85.94 175 PHE A N 1
ATOM 1309 C CA . PHE A 1 175 ? -4.089 -4.167 22.593 1.00 85.94 175 PHE A CA 1
ATOM 1310 C C . PHE A 1 175 ? -4.792 -2.808 22.523 1.00 85.94 175 PHE A C 1
ATOM 1312 O O . PHE A 1 175 ? -6.018 -2.712 22.402 1.00 85.94 175 PHE A O 1
ATOM 1319 N N . THR A 1 176 ? -3.990 -1.743 22.548 1.00 86.12 176 THR A N 1
ATOM 1320 C CA . THR A 1 176 ? -4.419 -0.445 22.019 1.00 86.12 176 THR A CA 1
ATOM 1321 C C . THR A 1 176 ? -4.522 -0.547 20.497 1.00 86.12 176 THR A C 1
ATOM 1323 O O . THR A 1 176 ? -4.019 -1.495 19.897 1.00 86.12 176 THR A O 1
ATOM 1326 N N . GLU A 1 177 ? -5.171 0.421 19.857 1.00 83.69 177 GLU A N 1
ATOM 1327 C CA . GLU A 1 177 ? -5.262 0.471 18.392 1.00 83.69 177 GLU A CA 1
ATOM 1328 C C . GLU A 1 177 ? -3.870 0.466 17.741 1.00 83.69 177 GLU A C 1
ATOM 1330 O O . GLU A 1 177 ? -3.585 -0.410 16.932 1.00 83.69 177 GLU A O 1
ATOM 1335 N N . ASN A 1 178 ? -2.953 1.302 18.235 1.00 82.44 178 ASN A N 1
ATOM 1336 C CA . ASN A 1 178 ? -1.571 1.350 17.749 1.00 82.44 178 ASN A CA 1
ATOM 1337 C C . ASN A 1 178 ? -0.825 0.014 17.922 1.00 82.44 178 ASN A C 1
ATOM 1339 O O . ASN A 1 178 ? -0.140 -0.432 17.005 1.00 82.44 178 ASN A O 1
ATOM 1343 N N . HIS A 1 179 ? -0.976 -0.661 19.070 1.00 84.94 179 HIS A N 1
ATOM 1344 C CA . HIS A 1 179 ? -0.358 -1.975 19.286 1.00 84.94 179 HIS A CA 1
ATOM 1345 C C . HIS A 1 179 ? -0.961 -3.049 18.376 1.00 84.94 179 HIS A C 1
ATOM 1347 O O . HIS A 1 179 ? -0.256 -3.962 17.954 1.00 84.94 179 HIS A O 1
ATOM 1353 N N . ARG A 1 180 ? -2.260 -2.952 18.070 1.00 88.06 180 ARG A N 1
ATOM 1354 C CA . ARG A 1 180 ? -2.937 -3.874 17.158 1.00 88.06 180 ARG A CA 1
ATOM 1355 C C . ARG A 1 180 ? -2.449 -3.672 15.730 1.00 88.06 180 ARG A C 1
ATOM 1357 O O . ARG A 1 180 ? -2.140 -4.662 15.081 1.00 88.06 180 ARG A O 1
ATOM 1364 N N . ASP A 1 181 ? -2.322 -2.430 15.278 1.00 87.81 181 ASP A N 1
ATOM 1365 C CA . ASP A 1 181 ? -1.819 -2.102 13.941 1.00 87.81 181 ASP A CA 1
ATOM 1366 C C . ASP A 1 181 ? -0.378 -2.581 13.753 1.00 87.81 181 ASP A C 1
ATOM 1368 O O . ASP A 1 181 ? -0.053 -3.199 12.736 1.00 87.81 181 ASP A O 1
ATOM 1372 N N . TRP A 1 182 ? 0.465 -2.395 14.773 1.00 90.50 182 TRP A N 1
ATOM 1373 C CA . TRP A 1 182 ? 1.820 -2.938 14.782 1.00 90.50 182 TRP A CA 1
ATOM 1374 C C . TRP A 1 182 ? 1.820 -4.475 14.730 1.00 90.50 182 TRP A C 1
ATOM 1376 O O . TRP A 1 182 ? 2.462 -5.070 13.864 1.00 90.50 182 TRP A O 1
ATOM 1386 N N . CYS A 1 183 ? 1.040 -5.136 15.591 1.00 87.25 183 CYS A N 1
ATOM 1387 C CA . CYS A 1 183 ? 0.941 -6.598 15.615 1.00 87.25 183 CYS A CA 1
ATOM 1388 C C . CYS A 1 183 ? 0.346 -7.180 14.321 1.00 87.25 183 CYS A C 1
ATOM 1390 O O . CYS A 1 183 ? 0.729 -8.276 13.917 1.00 87.25 183 CYS A O 1
ATOM 1392 N N . LEU A 1 184 ? -0.579 -6.471 13.664 1.00 87.75 184 LEU A N 1
ATOM 1393 C CA . LEU A 1 184 ? -1.149 -6.852 12.371 1.00 87.75 184 LEU A CA 1
ATOM 1394 C C . LEU A 1 184 ? -0.085 -6.803 11.277 1.00 87.75 184 LEU A C 1
ATOM 1396 O O . LEU A 1 184 ? 0.037 -7.763 10.518 1.00 87.75 184 LEU A O 1
ATOM 1400 N N . ALA A 1 185 ? 0.711 -5.734 11.228 1.00 81.75 185 ALA A N 1
ATOM 1401 C CA . ALA A 1 185 ? 1.808 -5.616 10.274 1.00 81.75 185 ALA A CA 1
ATOM 1402 C C . ALA A 1 185 ? 2.845 -6.739 10.461 1.00 81.75 185 ALA A C 1
ATOM 1404 O O . ALA A 1 185 ? 3.205 -7.411 9.493 1.00 81.75 185 ALA A O 1
ATOM 1405 N N . GLU A 1 186 ? 3.258 -7.013 11.701 1.00 88.38 186 GLU A N 1
ATOM 1406 C CA . GLU A 1 186 ? 4.184 -8.109 12.009 1.00 88.38 186 GLU A CA 1
ATOM 1407 C C . GLU A 1 186 ? 3.588 -9.483 11.665 1.00 88.38 186 GLU A C 1
ATOM 1409 O O . GLU A 1 186 ? 4.238 -10.315 11.031 1.00 88.38 186 GLU A O 1
ATOM 1414 N N . ALA A 1 187 ? 2.317 -9.725 11.989 1.00 85.19 187 ALA A N 1
ATOM 1415 C CA . ALA A 1 187 ? 1.634 -10.970 11.644 1.00 85.19 187 ALA A CA 1
ATOM 1416 C C . ALA A 1 187 ? 1.497 -11.184 10.125 1.00 85.19 187 ALA A C 1
ATOM 1418 O O . ALA A 1 187 ? 1.597 -12.322 9.655 1.00 85.19 187 ALA A O 1
ATOM 1419 N N . MET A 1 188 ? 1.308 -10.120 9.340 1.00 86.12 188 MET A N 1
ATOM 1420 C CA . MET A 1 188 ? 1.315 -10.198 7.874 1.00 86.12 188 MET A CA 1
ATOM 1421 C C . MET A 1 188 ? 2.687 -10.611 7.340 1.00 86.12 188 MET A C 1
ATOM 1423 O O . MET A 1 188 ? 2.772 -11.455 6.449 1.00 86.12 188 MET A O 1
ATOM 1427 N N . VAL A 1 189 ? 3.766 -10.069 7.912 1.00 85.69 189 VAL A N 1
ATOM 1428 C CA . VAL A 1 189 ? 5.137 -10.456 7.550 1.00 85.69 189 VAL A CA 1
ATOM 1429 C C . VAL A 1 189 ? 5.393 -11.924 7.901 1.00 85.69 189 VAL A C 1
ATOM 1431 O O . VAL A 1 189 ? 5.887 -12.677 7.062 1.00 85.69 189 VAL A O 1
ATOM 1434 N N . LEU A 1 190 ? 4.994 -12.359 9.099 1.00 82.44 190 LEU A N 1
ATOM 1435 C CA . LEU A 1 190 ? 5.170 -13.738 9.569 1.00 82.44 190 LEU A CA 1
ATOM 1436 C C . LEU A 1 190 ? 4.358 -14.769 8.776 1.00 82.44 190 LEU A C 1
ATOM 1438 O O . LEU A 1 190 ? 4.730 -15.939 8.726 1.00 82.44 190 LEU A O 1
ATOM 1442 N N . THR A 1 191 ? 3.262 -14.348 8.148 1.00 81.38 191 THR A N 1
ATOM 1443 C CA . THR A 1 191 ? 2.432 -15.196 7.275 1.00 81.38 191 THR A CA 1
ATOM 1444 C C . THR A 1 191 ? 2.812 -15.081 5.801 1.00 81.38 191 THR A C 1
ATOM 1446 O O . THR A 1 191 ? 2.119 -15.628 4.950 1.00 81.38 191 THR A O 1
ATOM 1449 N N . GLY A 1 192 ? 3.888 -14.358 5.468 1.00 76.75 192 GLY A N 1
ATOM 1450 C CA . GLY A 1 192 ? 4.312 -14.168 4.081 1.00 76.75 192 GLY A CA 1
ATOM 1451 C C . GLY A 1 192 ? 3.269 -13.456 3.214 1.00 76.75 192 GLY A C 1
ATOM 1452 O O . GLY A 1 192 ? 3.279 -13.635 2.000 1.00 76.75 192 GLY A O 1
ATOM 1453 N N . PHE A 1 193 ? 2.388 -12.654 3.825 1.00 80.00 193 PHE A N 1
ATOM 1454 C CA . PHE A 1 193 ? 1.251 -11.981 3.184 1.00 80.00 193 PHE A CA 1
ATOM 1455 C C . PHE A 1 193 ? 0.168 -12.919 2.619 1.00 80.00 193 PHE A C 1
ATOM 1457 O O . PHE A 1 193 ? -0.669 -12.480 1.831 1.00 80.00 193 PHE A O 1
ATOM 1464 N N . GLU A 1 194 ? 0.132 -14.188 3.038 1.00 80.94 194 GLU A N 1
ATOM 1465 C CA . GLU A 1 194 ? -0.950 -15.115 2.669 1.00 80.94 194 GLU A CA 1
ATOM 1466 C C . GLU A 1 194 ? -2.286 -14.746 3.332 1.00 80.94 194 GLU A C 1
ATOM 1468 O O . GLU A 1 194 ? -3.353 -15.025 2.782 1.00 80.94 194 GLU A O 1
ATOM 1473 N N . LEU A 1 195 ? -2.234 -14.094 4.501 1.00 78.56 195 LEU A N 1
ATOM 1474 C CA . LEU A 1 195 ? -3.404 -13.593 5.218 1.00 78.56 195 LEU A CA 1
ATOM 1475 C C . LEU A 1 195 ? -3.490 -12.067 5.138 1.00 78.56 195 LEU A C 1
ATOM 1477 O O . LEU A 1 195 ? -2.524 -11.340 5.377 1.00 78.56 195 LEU A O 1
ATOM 1481 N N . THR A 1 196 ? -4.687 -11.580 4.823 1.00 86.75 196 THR A N 1
ATOM 1482 C CA . THR A 1 196 ? -5.011 -10.147 4.792 1.00 86.75 196 THR A CA 1
ATOM 1483 C C . THR A 1 196 ? -5.178 -9.573 6.208 1.00 86.75 196 THR A C 1
ATOM 1485 O O . THR A 1 196 ? -5.544 -10.314 7.126 1.00 86.75 196 THR A O 1
ATOM 1488 N N . PRO A 1 197 ? -5.015 -8.247 6.404 1.00 80.88 197 PRO A N 1
ATOM 1489 C CA . PRO A 1 197 ? -5.231 -7.613 7.709 1.00 80.88 197 PRO A CA 1
ATOM 1490 C C . PRO A 1 197 ? -6.617 -7.903 8.300 1.00 80.88 197 PRO A C 1
ATOM 1492 O O . PRO A 1 197 ? -6.756 -8.111 9.500 1.00 80.88 197 PRO A O 1
ATOM 1495 N N . VAL A 1 198 ? -7.646 -7.965 7.449 1.00 88.94 198 VAL A N 1
ATOM 1496 C CA . VAL A 1 198 ? -9.029 -8.249 7.862 1.00 88.94 198 VAL A CA 1
ATOM 1497 C C . VAL A 1 198 ? -9.168 -9.677 8.392 1.00 88.94 198 VAL A C 1
ATOM 1499 O O . VAL A 1 198 ? -9.842 -9.894 9.396 1.00 88.94 198 VAL A O 1
ATOM 1502 N N . GLN A 1 199 ? -8.518 -10.647 7.745 1.00 85.12 199 GLN A N 1
ATOM 1503 C CA . GLN A 1 199 ? -8.527 -12.042 8.191 1.00 85.12 199 GLN A CA 1
ATOM 1504 C C . GLN A 1 199 ? -7.777 -12.205 9.517 1.00 85.12 199 GLN A C 1
ATOM 1506 O O . GLN A 1 199 ? -8.288 -12.862 10.415 1.00 85.12 199 GLN A O 1
ATOM 1511 N N . LEU A 1 200 ? -6.625 -11.546 9.673 1.00 86.38 200 LEU A N 1
ATOM 1512 C CA . LEU A 1 200 ? -5.844 -11.572 10.915 1.00 86.38 200 LEU A CA 1
ATOM 1513 C C . LEU A 1 200 ? -6.576 -10.887 12.078 1.00 86.38 200 LEU A C 1
ATOM 1515 O O . LEU A 1 200 ? -6.588 -11.405 13.190 1.00 86.38 200 LEU A O 1
ATOM 1519 N N . ALA A 1 201 ? -7.243 -9.758 11.828 1.00 87.12 201 ALA A N 1
ATOM 1520 C CA . ALA A 1 201 ? -8.043 -9.077 12.844 1.00 87.12 201 ALA A CA 1
ATOM 1521 C C . ALA A 1 201 ? -9.250 -9.917 13.298 1.00 87.12 201 ALA A C 1
ATOM 1523 O O . ALA A 1 201 ? -9.632 -9.863 14.467 1.00 87.12 201 ALA A O 1
ATOM 1524 N N . ALA A 1 202 ? -9.828 -10.727 12.402 1.00 89.06 202 ALA A N 1
ATOM 1525 C CA . ALA A 1 202 ? -10.933 -11.625 12.732 1.00 89.06 202 ALA A CA 1
ATOM 1526 C C . ALA A 1 202 ? -10.525 -12.777 13.674 1.00 89.06 202 ALA A C 1
ATOM 1528 O O . ALA A 1 202 ? -11.378 -13.296 14.392 1.00 89.06 202 ALA A O 1
ATOM 1529 N N . GLU A 1 203 ? -9.241 -13.157 13.708 1.00 85.00 203 GLU A N 1
ATOM 1530 C CA . GLU A 1 203 ? -8.699 -14.155 14.649 1.00 85.00 203 GLU A CA 1
ATOM 1531 C C . GLU A 1 203 ? -8.602 -13.614 16.092 1.00 85.00 203 GLU A C 1
ATOM 1533 O O . GLU A 1 203 ? -8.581 -14.389 17.050 1.00 85.00 203 GLU A O 1
ATOM 1538 N N . GLY A 1 204 ? -8.594 -12.286 16.252 1.00 87.81 204 GLY A N 1
ATOM 1539 C CA . GLY A 1 204 ? -8.598 -11.589 17.536 1.00 87.81 204 GLY A CA 1
ATOM 1540 C C . GLY A 1 204 ? -7.212 -11.329 18.138 1.00 87.81 204 GLY A C 1
ATOM 1541 O O . GLY A 1 204 ? -6.213 -11.967 17.801 1.00 87.81 204 GLY A O 1
ATOM 1542 N N . ASP A 1 205 ? -7.167 -10.385 19.084 1.00 87.94 205 ASP A N 1
ATOM 1543 C CA . ASP A 1 205 ? -5.926 -9.857 19.675 1.00 87.94 205 ASP A CA 1
ATOM 1544 C C . ASP A 1 205 ? -5.051 -10.946 20.326 1.00 87.94 205 ASP A C 1
ATOM 1546 O O . ASP A 1 205 ? -3.827 -10.904 20.211 1.00 87.94 205 ASP A O 1
ATOM 1550 N N . ALA A 1 206 ? -5.654 -11.954 20.965 1.00 88.69 206 ALA A N 1
ATOM 1551 C CA . ALA A 1 206 ? -4.914 -13.042 21.611 1.00 88.69 206 ALA A CA 1
ATOM 1552 C C . ALA A 1 206 ? -4.186 -13.945 20.599 1.00 88.69 206 ALA A C 1
ATOM 1554 O O . ALA A 1 206 ? -3.021 -14.297 20.802 1.00 88.69 206 ALA A O 1
ATOM 1555 N N . ALA A 1 207 ? -4.848 -14.288 19.488 1.00 86.50 207 ALA A N 1
ATOM 1556 C CA . ALA A 1 207 ? -4.248 -15.076 18.413 1.00 86.50 207 ALA A CA 1
ATOM 1557 C C . ALA A 1 207 ? -3.147 -14.282 17.699 1.00 86.50 207 ALA A C 1
ATOM 1559 O O . ALA A 1 207 ? -2.078 -14.818 17.397 1.00 86.50 207 ALA A O 1
ATOM 1560 N N . LEU A 1 208 ? -3.381 -12.983 17.509 1.00 87.88 208 LEU A N 1
ATOM 1561 C CA . LEU A 1 208 ? -2.421 -12.065 16.919 1.00 87.88 208 LEU A CA 1
ATOM 1562 C C . LEU A 1 208 ? -1.148 -11.943 17.776 1.00 87.88 208 LEU A C 1
ATOM 1564 O O . LEU A 1 208 ? -0.041 -12.096 17.264 1.00 87.88 208 LEU A O 1
ATOM 1568 N N . ALA A 1 209 ? -1.298 -11.767 19.092 1.00 89.31 209 ALA A N 1
ATOM 1569 C CA . ALA A 1 209 ? -0.185 -11.703 20.039 1.00 89.31 209 ALA A CA 1
ATOM 1570 C C . ALA A 1 209 ? 0.637 -13.002 20.071 1.00 89.31 209 ALA A C 1
ATOM 1572 O O . ALA A 1 209 ? 1.868 -12.967 20.048 1.00 89.31 209 ALA A O 1
ATOM 1573 N N . ALA A 1 210 ? -0.037 -14.157 20.089 1.00 87.88 210 ALA A N 1
ATOM 1574 C CA . ALA A 1 210 ? 0.617 -15.463 20.080 1.00 87.88 210 ALA A CA 1
ATOM 1575 C C . ALA A 1 210 ? 1.424 -15.696 18.792 1.00 87.88 210 ALA A C 1
ATOM 1577 O O . ALA A 1 210 ? 2.529 -16.237 18.841 1.00 87.88 210 ALA A O 1
ATOM 1578 N N . ARG A 1 211 ? 0.894 -15.252 17.647 1.00 89.44 211 ARG A N 1
ATOM 1579 C CA . ARG A 1 211 ? 1.564 -15.351 16.346 1.00 89.44 211 ARG A CA 1
ATOM 1580 C C . ARG A 1 211 ? 2.827 -14.494 16.293 1.00 89.44 211 ARG A C 1
ATOM 1582 O O . ARG A 1 211 ? 3.861 -14.993 15.861 1.00 89.44 211 ARG A O 1
ATOM 1589 N N . VAL A 1 212 ? 2.760 -13.254 16.782 1.00 88.94 212 VAL A N 1
ATOM 1590 C CA . VAL A 1 212 ? 3.929 -12.366 16.881 1.00 88.94 212 VAL A CA 1
ATOM 1591 C C . VAL A 1 212 ? 4.997 -12.980 17.788 1.00 88.94 212 VAL A C 1
ATOM 1593 O O . VAL A 1 212 ? 6.147 -13.098 17.376 1.00 88.94 212 VAL A O 1
ATOM 1596 N N . LEU A 1 213 ? 4.621 -13.474 18.974 1.00 87.94 213 LEU A N 1
ATOM 1597 C CA . LEU A 1 213 ? 5.556 -14.132 19.897 1.00 87.94 213 LEU A CA 1
ATOM 1598 C C . LEU A 1 213 ? 6.233 -15.371 19.296 1.00 87.94 213 LEU A C 1
ATOM 1600 O O . LEU A 1 213 ? 7.412 -15.597 19.551 1.00 87.94 213 LEU A O 1
ATOM 1604 N N . ALA A 1 214 ? 5.514 -16.165 18.499 1.00 84.38 214 ALA A N 1
ATOM 1605 C CA . ALA A 1 214 ? 6.070 -17.348 17.840 1.00 84.38 214 ALA A CA 1
ATOM 1606 C C . ALA A 1 214 ? 7.089 -17.005 16.736 1.00 84.38 214 ALA A C 1
ATOM 1608 O O . ALA A 1 214 ? 7.943 -17.830 16.416 1.00 84.38 214 ALA A O 1
ATOM 1609 N N . GLY A 1 215 ? 6.985 -15.810 16.147 1.00 74.94 215 GLY A N 1
ATOM 1610 C CA . GLY A 1 215 ? 7.890 -15.311 15.113 1.00 74.94 215 GLY A CA 1
ATOM 1611 C C . GLY A 1 215 ? 9.107 -14.550 15.639 1.00 74.94 215 GLY A C 1
ATOM 1612 O O . GLY A 1 215 ? 10.068 -14.350 14.894 1.00 74.94 215 GLY A O 1
ATOM 1613 N N . MET A 1 216 ? 9.093 -14.132 16.907 1.00 69.62 216 MET A N 1
ATOM 1614 C CA . MET A 1 216 ? 10.235 -13.464 17.527 1.00 69.62 216 MET A CA 1
ATOM 1615 C C . MET A 1 216 ? 11.363 -14.479 17.784 1.00 69.62 216 MET A C 1
ATOM 1617 O O . MET A 1 216 ? 11.101 -15.568 18.303 1.00 69.62 216 MET A O 1
ATOM 1621 N N . PRO A 1 217 ? 12.629 -14.157 17.453 1.00 53.25 217 PRO A N 1
ATOM 1622 C CA . PRO A 1 217 ? 13.748 -15.018 17.810 1.00 53.25 217 PRO A CA 1
ATOM 1623 C C . PRO A 1 217 ? 13.803 -15.165 19.334 1.00 53.25 217 PRO A C 1
ATOM 1625 O O . PRO A 1 217 ? 13.738 -14.169 20.056 1.00 53.25 217 PRO A O 1
ATOM 1628 N N . ALA A 1 218 ? 13.919 -16.403 19.820 1.00 51.66 218 ALA A N 1
ATOM 1629 C CA . ALA A 1 218 ? 14.175 -16.650 21.233 1.00 51.66 218 ALA A CA 1
ATOM 1630 C C . ALA A 1 218 ? 15.485 -15.946 21.617 1.00 51.66 218 ALA A C 1
ATOM 1632 O O . ALA A 1 218 ? 16.529 -16.231 21.024 1.00 51.66 218 ALA A O 1
ATOM 1633 N N . ALA A 1 219 ? 15.396 -14.993 22.545 1.00 43.12 219 ALA A N 1
ATOM 1634 C CA . ALA A 1 219 ? 16.557 -14.353 23.153 1.00 43.12 219 ALA A CA 1
ATOM 1635 C C . ALA A 1 219 ? 17.307 -15.336 24.062 1.00 43.12 219 ALA A C 1
ATOM 1637 O O . ALA A 1 219 ? 16.628 -16.137 24.749 1.00 43.12 219 ALA A O 1
#

Radius of gyration: 28.31 Å; chains: 1; bounding box: 52×58×72 Å

Foldseek 3Di:
DVVVLVVLVVVLVVVCVVDVCCCVDPVVVVSVVVSVVVVVVPDDDDDPDPPDDDPVSVVVVVVVVVVLVVCCVPPVPVSVVVVVVVPVVVPDDDDPDPVVVVVVVVVVVVVVVVVVVVVVVVVVVVVVVVVVVVPPDDDDDDDDDDDDDDDDPCPPLLDDDLVRLVCVLVVNDADDPSNLVVLLVLLCVLVVVPDDSVRLPVVDRNVSSVSNVVPDPDD

Secondary structure (DSSP, 8-state):
-HHHHHHHHHHHHHHHHH-TTGGGSHHHHHHHHHHHHHHHTT-PPPPP---PPPHHHHHHHHHHHHHHHHHHHH-HHHHHHHHHHHHHHH-S---S-HHHHHHHHHHHHHHHHHHHHHHHHHHHHHHHHHHHHHTSPPP-----------------TTS--HHHHHHHHTTSS---HHHHHHHHHHHHHHTTT-S-HHHHHHH-HHHHHHHHHHHSPP-

=== Feature glossary ===
Each block in this record encodes a different view of the same protein. In brief:

Predicted aligned error. PAE(i, j) answers: if I align the predicted and true structures on residue i, how far off (in Å) do I expect residue j to be? A block-diagonal PAE matrix with low values on the blocks and high values off-diagonal is the signature of a multi-domain protein with confidently predicted domains but uncertain inter-domain orientation.

Contact-map, Ramachandran, and PAE plots. Plot images: a contact map (which residues are close in 3D, as an N×N binary image), a Ramachandran scatter (backbone torsion angles, revealing secondary-structure composition at a glance), and — for AlphaFold structures — a PAE heatmap (pairwise prediction confidence).

Backbone torsions (φ/ψ). φ (phi) and ψ (psi) are the two rotatable backbone dihedrals per residue: φ is the C(i-1)–N–Cα–C torsion, ψ is the N–Cα–C–N(i+1) torsion, both in degrees on (−180°, 180°]. α-helical residues cluster near (−60°, −45°); β-strand residues near (−120°, +130°). A Ramachandran plot is simply a scatter of (φ, ψ) for every residue.

Foldseek 3Di. A 3Di character summarizes, for each residue, the relative orientation of the Cα frame of its nearest spatial neighbor. Because it encodes fold topology rather than chemistry, 3Di alignments detect remote structural similarity that sequence alignment misses.

Radius of gyration, Cα contacts, bounding box. Three whole-structure scalars: the radius of gyration (RMS distance of Cα from centroid, in Å), the count of Cα–Cα contacts (pairs closer than 8 Å and separated by more than four residues in sequence — i.e. tertiary, not local, contacts), and the bounding-box dimensions. Together they distinguish compact globular folds from extended fibres or disordered chains.

Sequence. Sequence gives the chain of amino acids in standard one-letter code (A=alanine, C=cysteine, …, Y=tyrosine), read N→C. It is the only feature that is directly encoded by the gene; all structural features are derived from the folded form of this sequence.

mmCIF coordinates. Atomic coordinates in PDBx/mmCIF format — the same representation the Protein Data Bank distributes. Each line of the _atom_site loop places one backbone atom in Cartesian space (units: ångströms, origin: arbitrary).

Secondary structure (3-state, P-SEA). Three-state secondary structure (P-SEA) collapses the eight DSSP classes into helix (a), strand (b), and coil (c). P-SEA assigns these from Cα geometry alone — distances and angles — without requiring backbone oxygens, so it works on any Cα trace.

InterPro / GO / CATH / organism. Functional annotations link the protein to curated databases. InterPro entries identify conserved domains and families by matching the sequence against member-database signatures (Pfam, PROSITE, CDD, …). Gene Ontology (GO) terms describe molecular function, biological process, and cellular component in a controlled vocabulary. CATH places the structure in a hierarchical fold classification (Class/Architecture/Topology/Homologous-superfamily). The organism is the source species.

B-factor. B-factor (Debye–Waller factor) reflects atomic displacement in the crystal lattice. It is an experimental observable (units Å²), not a prediction; low values mean the atom is pinned down, high values mean it moves or is heterogeneous across the crystal.

Rendered structure images. Structure images are PyMOL renders from six orthogonal camera directions. Cartoon representation draws helices as coils and strands as arrows; sticks shows the backbone as bonds; surface shows the solvent-excluded envelope. Rainbow coloring maps sequence position to hue (blue→red, N→C); chain coloring assigns a distinct color per polypeptide.

Solvent-accessible surface area. Solvent-accessible surface area (SASA) is the area in Å² traced out by the centre of a 1.4 Å probe sphere (a water molecule) rolled over the protein's van der Waals surface (Shrake–Rupley / Lee–Richards construction). Buried residues have near-zero SASA; fully exposed residues can exceed 200 Å². The total SASA scales roughly with the number of surface residues.

Secondary structure (8-state, DSSP). The SS8 string is DSSP's per-residue secondary-structure call. α-helix (H) means an i→i+4 H-bond ladder; β-strand (E) means the residue participates in a β-sheet; 3₁₀ (G) and π (I) are tighter and wider helices; T/S are turns/bends; '-' is loop.

pLDDT. For AlphaFold models, the B-factor field carries pLDDT — the model's own estimate of local accuracy on a 0–100 scale. Regions with pLDDT<50 should be treated as essentially unmodeled; they often correspond to intrinsically disordered segments.

Nearest PDB structures. Nearest PDB neighbors are the top structural matches found by Foldseek when searching this structure against the entire Protein Data Bank. Each hit reports a TM-score (0 to 1; >0.5 almost always implies the same fold) and an E-value. These are *structural* homologs — they may share no detectable sequence similarity.